Protein AF-A0AAX1PM74-F1 (afdb_monomer)

Mean predicted aligned error: 8.35 Å

Foldseek 3Di:
DDDDDDDDDDDDDDDDPDPDDPPPPDPQPPPDDAFEEEDELLCFDQDPCLLVVLLQDALVRLVVLLVCLVVVNDDDPSNVSNVSNVSLQVVLQVCQVVVHQKYKYWQDFDQLAFPDCSSVVSSQVRHQQCNSDPVGHHDHFPDKGGHHWQQQAALQFPLLLPVDGPPAQSRTLARDRHRRGRAMIMGHNFDWPVVPKDKQRQPAQVVDPPGDQDFQAVPPDPVRHDRPPDHGGHGRGDPVSNVRRGPASTIWMFIWTWDDRPPDIDTDTDTDDDHD

Radius of gyration: 31.25 Å; Cα contacts (8 Å, |Δi|>4): 492; chains: 1; bounding box: 115×86×65 Å

Nearest PDB structures (foldseek):
  5loa-assembly1_B  TM=3.634E-01  e=8.056E+00  Corynebacterium glutamicum ATCC 13032
  6zne-assembly1_F  TM=2.830E-01  e=5.199E+00  Bdellovibrio bacteriovorus HD100

Organism: Aeromonas salmonicida (NCBI:txid645)

pLDDT: mean 89.83, std 17.35, range [33.53, 98.75]

InterPro domains:
  IPR005135 Endonuclease/exonuclease/phosphatase [PF03372] (39-242)
  IPR036691 Endonuclease/exonuclease/phosphatase superfamily [SSF56219] (34-275)

Secondary structure (DSSP, 8-state):
-----------------------------------EEEEE-----SSTTHHHHHHT--HHHHHHHHHHHHTT---HHHHHHHHHHHHHHHHHHHHHHH--SEEEEES----SS----HHHHHHIIIIITS-SSTT------SEEEE----BT-B-SS-SS-SS-TT-SGGGBSB--SSTTTT-EEEEESS-B-GGG-EE-TT-BGGGSTT----B--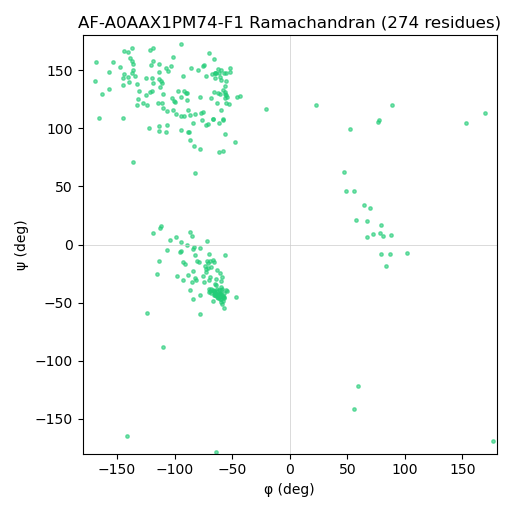-TT-TTSPPPTT--TT-BSS-HHHHTT-BS-SS-EEEEEEEEEETTEEEEEEEEEE---

Solvent-accessible surface area (backbone atoms only — not comparable to full-atom values): 16025 Å² total; per-residue (Å²): 136,91,89,88,82,91,83,91,84,90,87,81,87,78,90,78,88,72,88,71,76,86,70,81,78,65,87,70,68,75,82,76,84,78,39,77,43,75,46,80,65,69,48,47,62,94,52,90,64,53,50,48,65,53,32,64,40,48,60,70,56,49,52,54,43,46,51,42,49,74,72,62,77,51,58,72,70,62,34,50,53,34,52,51,48,50,50,53,44,54,50,32,36,51,47,37,70,67,58,58,39,33,33,38,39,30,22,38,54,51,80,20,61,23,80,72,49,64,53,61,49,26,40,32,60,46,37,26,52,42,55,68,48,96,91,41,54,50,41,74,56,89,32,76,44,47,42,45,28,28,9,17,36,69,60,79,36,52,69,74,56,82,85,50,65,60,77,51,30,64,16,18,53,10,74,19,90,40,42,5,37,56,18,39,33,39,40,16,73,45,56,62,47,72,89,67,48,43,76,38,40,82,42,37,41,81,76,49,89,89,64,70,77,56,52,39,73,68,72,82,40,89,91,53,63,77,48,88,96,62,56,76,66,38,60,63,59,55,72,75,51,46,76,62,36,40,64,25,40,29,33,37,36,38,42,33,34,45,47,74,58,90,98,44,76,45,76,48,74,48,74,44,67,66,89,130

Structure (mmCIF, N/CA/C/O backbone):
data_AF-A0AAX1PM74-F1
#
_entry.id   AF-A0AAX1PM74-F1
#
loop_
_atom_site.group_PDB
_atom_site.id
_atom_site.type_symbol
_atom_site.label_atom_id
_atom_site.label_alt_id
_atom_site.label_comp_id
_atom_site.label_asym_id
_atom_site.label_entity_id
_atom_site.label_seq_id
_atom_site.pdbx_PDB_ins_code
_atom_site.Cartn_x
_atom_site.Cartn_y
_atom_site.Cartn_z
_atom_site.occupancy
_atom_site.B_iso_or_equiv
_atom_site.auth_seq_id
_atom_site.auth_comp_id
_atom_site.auth_asym_id
_atom_site.auth_atom_id
_atom_site.pdbx_PDB_model_num
ATOM 1 N N . MET A 1 1 ? -95.224 -45.493 30.390 1.00 40.34 1 MET A N 1
ATOM 2 C CA . MET A 1 1 ? -95.274 -46.771 29.643 1.00 40.34 1 MET A CA 1
ATOM 3 C C . MET A 1 1 ? -93.851 -47.253 29.407 1.00 40.34 1 MET A C 1
ATOM 5 O O . MET A 1 1 ? -93.008 -46.464 29.008 1.00 40.34 1 MET A O 1
ATOM 9 N N . LYS A 1 2 ? -93.586 -48.518 29.749 1.00 38.50 2 LYS A N 1
ATOM 10 C CA . LYS A 1 2 ? -92.305 -49.226 29.603 1.00 38.50 2 LYS A CA 1
ATOM 11 C C . LYS A 1 2 ? -91.918 -49.393 28.125 1.00 38.50 2 LYS A C 1
ATOM 13 O O . LYS A 1 2 ? -92.779 -49.789 27.346 1.00 38.50 2 LYS A O 1
ATOM 18 N N . LYS A 1 3 ? -90.622 -49.291 27.804 1.00 38.81 3 LYS A N 1
ATOM 19 C CA . LYS A 1 3 ? -89.867 -50.383 27.155 1.00 38.81 3 LYS A CA 1
ATOM 20 C C . LYS A 1 3 ? -88.353 -50.164 27.271 1.00 38.81 3 LYS A C 1
ATOM 22 O O . LYS A 1 3 ? -87.838 -49.095 26.980 1.00 38.81 3 LYS A O 1
ATOM 27 N N . ILE A 1 4 ? -87.690 -51.221 27.732 1.00 42.81 4 ILE A N 1
ATOM 28 C CA . ILE A 1 4 ? -86.246 -51.428 27.860 1.00 42.81 4 IL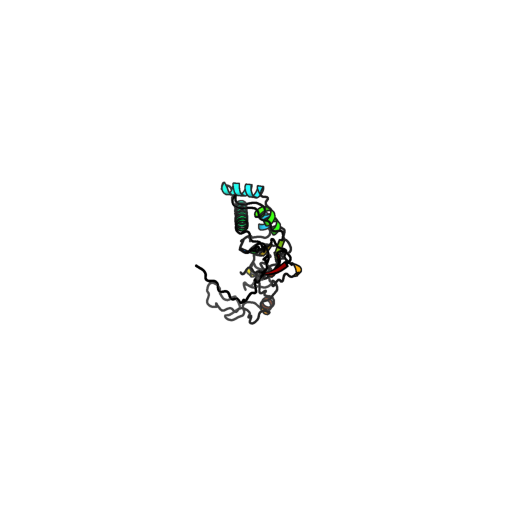E A CA 1
ATOM 29 C C . ILE A 1 4 ? -85.877 -52.537 26.863 1.00 42.81 4 ILE A C 1
ATOM 31 O O . ILE A 1 4 ? -86.551 -53.564 26.858 1.00 42.81 4 ILE A O 1
ATOM 35 N N . SER A 1 5 ? -84.788 -52.360 26.111 1.00 43.59 5 SER A N 1
ATOM 36 C CA . SER A 1 5 ? -83.825 -53.399 25.673 1.00 43.59 5 SER A CA 1
ATOM 37 C C . SER A 1 5 ? -82.585 -52.642 25.160 1.00 43.59 5 SER A C 1
ATOM 39 O O . SER A 1 5 ? -82.736 -51.846 24.242 1.00 43.59 5 SER A O 1
ATOM 41 N N . LYS A 1 6 ? -81.401 -52.599 25.790 1.00 37.69 6 LYS A N 1
ATOM 42 C CA . LYS A 1 6 ? -80.412 -53.635 26.174 1.00 37.69 6 LYS A CA 1
ATOM 43 C C . LYS A 1 6 ? -79.970 -54.558 25.028 1.00 37.69 6 LYS A C 1
ATOM 45 O O . LYS A 1 6 ? -80.690 -55.496 24.713 1.00 37.69 6 LYS A O 1
ATOM 50 N N . SER A 1 7 ? -78.792 -54.263 24.457 1.00 40.91 7 SER A N 1
ATOM 51 C CA . SER A 1 7 ? -77.546 -55.080 24.462 1.00 40.91 7 SER A CA 1
ATOM 52 C C . SER A 1 7 ? -76.539 -54.463 23.462 1.00 40.91 7 SER A C 1
ATOM 54 O O . SER A 1 7 ? -76.915 -54.236 22.322 1.00 40.91 7 SER A O 1
ATOM 56 N N . LEU A 1 8 ? -75.383 -53.900 23.858 1.00 37.19 8 LEU A N 1
ATOM 57 C CA . LEU A 1 8 ? -74.106 -54.478 24.353 1.00 37.19 8 LEU A CA 1
ATOM 58 C C . LEU A 1 8 ? -73.193 -55.075 23.260 1.00 37.19 8 LEU A C 1
ATOM 60 O O . LEU A 1 8 ? -73.483 -56.161 22.780 1.00 37.19 8 LEU A O 1
ATOM 64 N N . LEU A 1 9 ? -72.091 -54.363 22.958 1.00 33.75 9 LEU A N 1
ATOM 65 C CA . LEU A 1 9 ? -70.657 -54.760 22.873 1.00 33.75 9 LEU A CA 1
ATOM 66 C C . LEU A 1 9 ? -69.946 -53.805 21.884 1.00 33.75 9 LEU A C 1
ATOM 68 O O . LEU A 1 9 ? -70.293 -53.759 20.713 1.00 33.75 9 LEU A O 1
ATOM 72 N N . ALA A 1 10 ? -69.152 -52.839 22.346 1.00 33.53 10 ALA A N 1
ATOM 73 C CA . ALA A 1 10 ? -67.747 -52.942 22.766 1.00 33.53 10 ALA A CA 1
ATOM 74 C C . ALA A 1 10 ? -66.750 -53.030 21.593 1.00 33.53 10 ALA A C 1
ATOM 76 O O . ALA A 1 10 ? -66.551 -54.086 21.007 1.00 33.53 10 ALA A O 1
ATOM 77 N N . ALA A 1 11 ? -66.044 -51.924 21.360 1.00 34.91 11 ALA A N 1
ATOM 78 C CA . ALA A 1 11 ? -64.624 -51.932 21.030 1.00 34.91 11 ALA A CA 1
ATOM 79 C C . ALA A 1 11 ? -64.010 -50.683 21.677 1.00 34.91 11 ALA A C 1
ATOM 81 O O . ALA A 1 11 ? -64.332 -49.551 21.322 1.00 34.91 11 ALA A O 1
ATOM 82 N N . ALA A 1 12 ? -63.222 -50.921 22.718 1.00 39.59 12 ALA A N 1
ATOM 83 C CA . ALA A 1 12 ? -62.409 -49.937 23.412 1.00 39.59 12 ALA A CA 1
ATOM 84 C C . ALA A 1 12 ? -60.984 -49.940 22.832 1.00 39.59 12 ALA A C 1
ATOM 86 O O . ALA A 1 12 ? -60.616 -50.886 22.138 1.00 39.59 12 ALA A O 1
ATOM 87 N N . ILE A 1 13 ? -60.185 -48.963 23.289 1.00 34.56 13 ILE A N 1
ATOM 88 C CA . ILE A 1 13 ? -58.714 -48.848 23.187 1.00 34.56 13 ILE A CA 1
ATOM 89 C C . ILE A 1 13 ? -58.293 -48.124 21.887 1.00 34.56 13 ILE A C 1
ATOM 91 O O . ILE A 1 13 ? -58.660 -48.549 20.804 1.00 34.56 13 ILE A O 1
ATOM 95 N N . SER A 1 14 ? -57.587 -46.987 21.892 1.00 40.34 14 SER A N 1
ATOM 96 C CA . SER A 1 14 ? -56.579 -46.495 22.843 1.00 40.34 14 SER A CA 1
ATOM 97 C C . SER A 1 14 ? -56.458 -44.962 22.793 1.00 40.34 14 SER A C 1
ATOM 99 O O . SER A 1 14 ? -56.302 -44.373 21.727 1.00 40.34 14 SER A O 1
ATOM 101 N N . LEU A 1 15 ? -56.432 -44.325 23.971 1.00 43.12 15 LEU A N 1
ATOM 102 C CA . LEU A 1 15 ? -55.786 -43.026 24.170 1.00 43.12 15 LEU A CA 1
ATOM 103 C C . LEU A 1 15 ? -54.274 -43.233 23.992 1.00 43.12 15 LEU A C 1
ATOM 105 O O . LEU A 1 15 ? -53.628 -43.848 24.839 1.00 43.12 15 LEU A O 1
ATOM 109 N N . GLY A 1 16 ? -53.717 -42.742 22.889 1.00 40.78 16 GLY A N 1
ATOM 110 C CA . GLY A 1 16 ? -52.276 -42.625 22.708 1.00 40.78 16 GLY A CA 1
ATOM 111 C C . GLY A 1 16 ? -51.791 -41.285 23.245 1.00 40.78 16 GLY A C 1
ATOM 112 O O . GLY A 1 16 ? -51.860 -40.279 22.545 1.00 40.78 16 GLY A O 1
ATOM 113 N N . LEU A 1 17 ? -51.288 -41.274 24.480 1.00 44.16 17 LEU A N 1
ATOM 114 C CA . LEU A 1 17 ? -50.312 -40.280 24.921 1.00 44.16 17 LEU A CA 1
ATOM 115 C C . LEU A 1 17 ? -49.069 -40.437 24.040 1.00 44.16 17 LEU A C 1
ATOM 117 O O . LEU A 1 17 ? -48.295 -41.369 24.232 1.00 44.16 17 LEU A O 1
ATOM 121 N N . MET A 1 18 ? -48.874 -39.524 23.093 1.00 41.88 18 MET A N 1
ATOM 122 C CA . MET A 1 18 ? -47.547 -39.247 22.556 1.00 41.88 18 MET A CA 1
ATOM 123 C C . MET A 1 18 ? -47.111 -37.891 23.089 1.00 41.88 18 MET A C 1
ATOM 125 O O . MET A 1 18 ? -47.466 -36.839 22.563 1.00 41.88 18 MET A O 1
ATOM 129 N N . ALA A 1 19 ? -46.332 -37.953 24.167 1.00 49.59 19 ALA A N 1
ATOM 130 C CA . ALA A 1 19 ? -45.311 -36.966 24.445 1.00 49.59 19 ALA A CA 1
ATOM 131 C C . ALA A 1 19 ? -44.377 -36.923 23.222 1.00 49.59 19 ALA A C 1
ATOM 133 O O . ALA A 1 19 ? -43.494 -37.761 23.067 1.00 49.59 19 ALA A O 1
ATOM 134 N N . GLY A 1 20 ? -44.649 -35.994 22.308 1.00 34.16 20 GLY A N 1
ATOM 135 C CA . GLY A 1 20 ? -43.763 -35.634 21.211 1.00 34.16 20 GLY A CA 1
ATOM 136 C C . GLY A 1 20 ? -42.886 -34.484 21.674 1.00 34.16 20 GLY A C 1
ATOM 137 O O . GLY A 1 20 ? -43.392 -33.400 21.944 1.00 34.16 20 GLY A O 1
ATOM 138 N N . CYS A 1 21 ? -41.604 -34.788 21.838 1.00 37.22 21 CYS A N 1
ATOM 139 C CA . CYS A 1 21 ? -40.508 -33.958 22.313 1.00 37.22 21 CYS A CA 1
ATOM 140 C C . CYS A 1 21 ? -40.725 -32.441 22.216 1.00 37.22 21 CYS A C 1
ATOM 142 O O . CYS A 1 21 ? -40.749 -31.851 21.140 1.00 37.22 21 CYS A O 1
ATOM 144 N N . HIS A 1 22 ? -40.743 -31.820 23.393 1.00 43.62 22 HIS A N 1
ATOM 145 C CA . HIS A 1 22 ? -40.209 -30.485 23.619 1.00 43.62 22 HIS A CA 1
ATOM 146 C C . HIS A 1 22 ? -38.721 -30.525 23.219 1.00 43.62 22 HIS A C 1
ATOM 148 O O . HIS A 1 22 ? -37.847 -30.756 24.054 1.00 43.62 22 HIS A O 1
ATOM 154 N N . SER A 1 23 ? -38.419 -30.436 21.922 1.00 41.66 23 SER A N 1
ATOM 155 C CA . SER A 1 23 ? -37.057 -30.158 21.489 1.00 41.66 23 SER A CA 1
ATOM 156 C C . SER A 1 23 ? -36.821 -28.691 21.803 1.00 41.66 23 SER A C 1
ATOM 158 O O . SER A 1 23 ? -37.330 -27.807 21.113 1.00 41.66 23 SER A O 1
ATOM 160 N N . ASN A 1 24 ? -36.086 -28.458 22.888 1.00 49.16 24 ASN A N 1
ATOM 161 C CA . ASN A 1 24 ? -35.218 -27.300 23.012 1.00 49.16 24 ASN A CA 1
ATOM 162 C C . ASN A 1 24 ? -34.402 -27.217 21.716 1.00 49.16 24 ASN A C 1
ATOM 164 O O . ASN A 1 24 ? -33.342 -27.822 21.625 1.00 49.16 24 ASN A O 1
ATOM 168 N N . ASN A 1 25 ? -34.916 -26.540 20.693 1.00 45.50 25 ASN A N 1
ATOM 169 C CA . ASN A 1 25 ? -34.069 -26.072 19.614 1.00 45.50 25 ASN A CA 1
ATOM 170 C C . ASN A 1 25 ? -33.494 -24.768 20.125 1.00 45.50 25 ASN A C 1
ATOM 172 O O . ASN A 1 25 ? -34.110 -23.709 20.016 1.00 45.50 25 ASN A O 1
ATOM 176 N N . ASP A 1 26 ? -32.413 -24.979 20.872 1.00 45.41 26 ASP A N 1
ATOM 177 C CA . ASP A 1 26 ? -31.235 -24.151 21.016 1.00 45.41 26 ASP A CA 1
ATOM 178 C C . ASP A 1 26 ? -31.452 -22.680 20.679 1.00 45.41 26 ASP A C 1
ATOM 180 O O . ASP A 1 26 ? -31.752 -22.295 19.549 1.00 45.41 26 ASP A O 1
ATOM 184 N N . SER A 1 27 ? -31.213 -21.838 21.684 1.00 45.72 27 SER A N 1
ATOM 185 C CA . SER A 1 27 ? -30.855 -20.454 21.440 1.00 45.72 27 SER A CA 1
ATOM 186 C C . SER A 1 27 ? -29.538 -20.458 20.660 1.00 45.72 27 SER A C 1
ATOM 188 O O . SER A 1 27 ? -28.466 -20.303 21.248 1.00 45.72 27 SER A O 1
ATOM 190 N N . GLU A 1 28 ? -29.585 -20.695 19.350 1.00 54.34 28 GLU A N 1
ATOM 191 C CA . GLU A 1 28 ? -28.471 -20.350 18.490 1.00 54.34 28 GLU A CA 1
ATOM 192 C C . GLU A 1 28 ? -28.280 -18.850 18.690 1.00 54.34 28 GLU A C 1
ATOM 194 O O . GLU A 1 28 ? -29.132 -18.027 18.342 1.00 54.34 28 GLU A O 1
ATOM 199 N N . THR A 1 29 ? -27.199 -18.503 19.389 1.00 52.84 29 THR A N 1
ATOM 200 C CA . THR A 1 29 ? -26.679 -17.142 19.423 1.00 52.84 29 THR A CA 1
ATOM 201 C C . THR A 1 29 ? -26.734 -16.620 17.993 1.00 52.84 29 THR A C 1
ATOM 203 O O . THR A 1 29 ? -26.246 -17.342 17.120 1.00 52.84 29 THR A O 1
ATOM 206 N N . PRO A 1 30 ? -27.340 -15.442 17.739 1.00 55.75 30 PRO A N 1
ATOM 207 C CA . PRO A 1 30 ? -27.472 -14.913 16.390 1.00 55.75 30 PRO A CA 1
ATOM 208 C C . PRO A 1 30 ? -26.140 -15.060 15.674 1.00 55.75 30 PRO A C 1
ATOM 210 O O . PRO A 1 30 ? -25.122 -14.662 16.241 1.00 55.75 30 PRO A O 1
ATOM 213 N N . ASP A 1 31 ? -26.145 -15.680 14.494 1.00 64.31 31 ASP A N 1
ATOM 214 C CA . ASP A 1 31 ? -24.912 -15.931 13.765 1.00 64.31 31 ASP A CA 1
ATOM 215 C C . ASP A 1 31 ? -24.221 -14.585 13.527 1.00 64.31 31 ASP A C 1
ATOM 217 O O . ASP A 1 31 ? -24.730 -13.723 12.802 1.00 64.31 31 ASP A O 1
ATOM 221 N N . THR A 1 32 ? -23.130 -14.339 14.256 1.00 77.12 32 THR A N 1
ATOM 222 C CA . THR A 1 32 ? -22.482 -13.032 14.256 1.00 77.12 32 THR A CA 1
ATOM 223 C C . THR A 1 32 ? -21.906 -12.816 12.867 1.00 77.12 32 THR A C 1
ATOM 225 O O . THR A 1 32 ? -20.927 -13.453 12.480 1.00 77.12 32 THR A O 1
ATOM 228 N N . MET A 1 33 ? -22.531 -11.923 12.101 1.00 89.31 33 MET A N 1
ATOM 229 C CA . MET A 1 33 ? -22.027 -11.495 10.803 1.00 89.31 33 MET A CA 1
ATOM 230 C C . MET A 1 33 ? -20.601 -10.966 10.968 1.00 89.31 33 MET A C 1
ATOM 232 O O . MET A 1 33 ? -20.391 -10.002 11.699 1.00 89.31 33 MET A O 1
ATOM 236 N N . VAL A 1 34 ? -19.650 -11.572 10.256 1.00 94.12 34 VAL A N 1
ATOM 237 C CA . VAL A 1 34 ? -18.267 -11.093 10.174 1.00 94.12 34 VAL A CA 1
ATOM 238 C C . VAL A 1 34 ? -18.070 -10.347 8.861 1.00 94.12 34 VAL A C 1
ATOM 240 O O . VAL A 1 34 ? -18.306 -10.899 7.784 1.00 94.12 34 VAL A O 1
ATOM 243 N N . ARG A 1 35 ? -17.635 -9.090 8.938 1.00 96.50 35 ARG A N 1
ATOM 244 C CA . ARG A 1 35 ? -17.429 -8.208 7.786 1.00 96.50 35 ARG A CA 1
ATOM 245 C C . ARG A 1 35 ? -15.963 -8.179 7.381 1.00 96.50 35 ARG A C 1
ATOM 247 O O . ARG A 1 35 ? -15.127 -7.608 8.078 1.00 96.50 35 ARG A O 1
ATOM 254 N N . PHE A 1 36 ? -15.679 -8.737 6.212 1.00 97.31 36 PHE A N 1
ATOM 255 C CA . PHE A 1 36 ? -14.417 -8.535 5.510 1.00 97.31 36 PHE A CA 1
ATOM 256 C C . PHE A 1 36 ? -14.568 -7.348 4.560 1.00 97.31 36 PHE A C 1
ATOM 258 O O . PHE A 1 36 ? -15.548 -7.273 3.818 1.00 97.31 36 PHE A O 1
ATOM 265 N N . ALA A 1 37 ? -13.615 -6.422 4.578 1.00 96.69 37 ALA A N 1
ATOM 266 C CA . ALA A 1 37 ? -13.611 -5.264 3.696 1.00 96.69 37 ALA A CA 1
ATOM 267 C C . ALA A 1 37 ? -12.224 -5.012 3.109 1.00 96.69 37 ALA A C 1
ATOM 269 O O . ALA A 1 37 ? -11.199 -5.341 3.705 1.00 96.69 37 ALA A O 1
ATOM 270 N N . THR A 1 38 ? -12.208 -4.360 1.954 1.00 95.50 38 THR A N 1
ATOM 271 C CA . THR A 1 38 ? -11.022 -3.745 1.365 1.00 95.50 38 THR A CA 1
ATOM 272 C C . THR A 1 38 ? -11.329 -2.283 1.090 1.00 95.50 38 THR A C 1
ATOM 274 O O . THR A 1 38 ? -12.461 -1.940 0.741 1.00 95.50 38 THR A O 1
ATOM 277 N N . PHE A 1 39 ? -10.343 -1.418 1.284 1.00 94.38 39 PHE A N 1
ATOM 278 C CA . PHE A 1 39 ? -10.475 -0.001 0.992 1.00 94.38 39 PHE A CA 1
ATOM 279 C C . PHE A 1 39 ? -9.147 0.531 0.481 1.00 94.38 39 PHE A C 1
ATOM 281 O O . PHE A 1 39 ? -8.094 0.202 1.032 1.00 94.38 39 PHE A O 1
ATOM 288 N N . ASN A 1 40 ? -9.214 1.351 -0.564 1.00 94.88 40 ASN A N 1
ATOM 289 C CA . ASN A 1 40 ? -8.053 2.085 -1.026 1.00 94.88 40 ASN A CA 1
ATOM 290 C C . ASN A 1 40 ? -7.944 3.398 -0.257 1.00 94.88 40 ASN A C 1
ATOM 292 O O . ASN A 1 40 ? -8.822 4.253 -0.369 1.00 94.88 40 ASN A O 1
ATOM 296 N N . LEU A 1 41 ? -6.920 3.504 0.588 1.00 95.38 41 LEU A N 1
ATOM 297 C CA . LEU A 1 41 ? -6.746 4.637 1.491 1.00 95.38 41 LEU A CA 1
ATOM 298 C C . LEU A 1 41 ? -6.100 5.826 0.787 1.00 95.38 41 LEU A C 1
ATOM 300 O O . LEU A 1 41 ? -6.320 6.963 1.204 1.00 95.38 41 LEU A O 1
ATOM 304 N N . SER A 1 42 ? -5.283 5.564 -0.235 1.00 94.25 42 SER A N 1
ATOM 305 C CA . SER A 1 42 ? -4.385 6.560 -0.825 1.00 94.25 42 SER A CA 1
ATOM 306 C C . SER A 1 42 ? -3.583 7.297 0.252 1.00 94.25 42 SER A C 1
ATOM 308 O O . SER A 1 42 ? -3.525 8.529 0.311 1.00 94.25 42 SER A O 1
ATOM 310 N N . PHE A 1 43 ? -3.030 6.513 1.185 1.00 95.50 43 PHE A N 1
ATOM 311 C CA . PHE A 1 43 ? -2.068 6.974 2.187 1.00 95.50 43 PHE A CA 1
ATOM 312 C C . PHE A 1 43 ? -0.640 6.969 1.639 1.00 95.50 43 PHE A C 1
ATOM 314 O O . PHE A 1 43 ? 0.301 7.233 2.388 1.00 95.50 43 PHE A O 1
ATOM 321 N N . ASP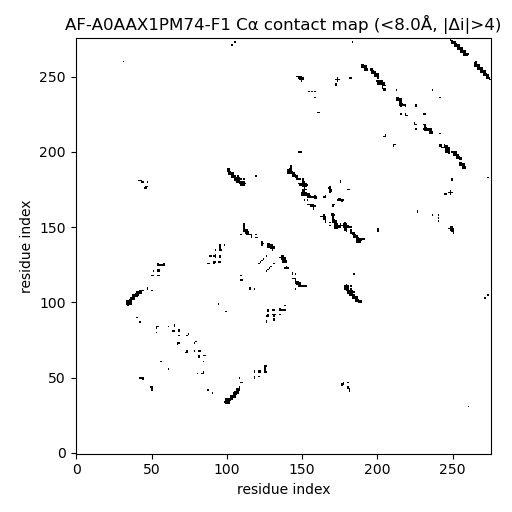 A 1 44 ? -0.468 6.711 0.345 1.00 91.19 44 ASP A N 1
ATOM 322 C CA . ASP A 1 44 ? 0.813 6.858 -0.307 1.00 91.19 44 ASP A CA 1
ATOM 323 C C . ASP A 1 44 ? 1.310 8.297 -0.202 1.00 91.19 44 ASP A C 1
ATOM 325 O O . ASP A 1 44 ? 0.551 9.273 -0.249 1.00 91.19 44 ASP A O 1
ATOM 329 N N . ARG A 1 45 ? 2.613 8.432 -0.001 1.00 94.56 45 ARG A N 1
ATOM 330 C CA . ARG A 1 45 ? 3.281 9.728 0.016 1.00 94.56 45 ARG A CA 1
ATOM 331 C C . ARG A 1 45 ? 4.360 9.768 -1.042 1.00 94.56 45 ARG A C 1
ATOM 333 O O . ARG A 1 45 ? 4.731 8.774 -1.659 1.00 94.56 45 ARG A O 1
ATOM 340 N N . THR A 1 46 ? 4.858 10.970 -1.288 1.00 92.25 46 THR A N 1
ATOM 341 C CA . THR A 1 46 ? 5.904 11.194 -2.289 1.00 92.25 46 THR A CA 1
ATOM 342 C C . THR A 1 46 ? 7.295 10.846 -1.768 1.00 92.25 46 THR A C 1
ATOM 344 O O . THR A 1 46 ? 8.217 10.707 -2.570 1.00 92.25 46 THR A O 1
ATOM 347 N N . ALA A 1 47 ? 7.461 10.670 -0.452 1.00 93.94 47 ALA A N 1
ATOM 348 C CA . ALA A 1 47 ? 8.719 10.256 0.155 1.00 93.94 47 ALA A CA 1
ATOM 349 C C . ALA A 1 47 ? 8.517 9.385 1.412 1.00 93.94 47 ALA A C 1
ATOM 351 O O . ALA A 1 47 ? 7.535 9.578 2.141 1.00 93.94 47 ALA A O 1
ATOM 352 N N . PRO A 1 48 ? 9.488 8.503 1.732 1.00 93.62 48 PRO A N 1
ATOM 353 C CA . PRO A 1 48 ? 9.449 7.680 2.936 1.00 93.62 48 PRO A CA 1
ATOM 354 C C . PRO A 1 48 ? 9.284 8.509 4.214 1.00 93.62 48 PRO A C 1
ATOM 356 O O . PRO A 1 48 ? 9.902 9.562 4.376 1.00 93.62 48 PRO A O 1
ATOM 359 N N . GLY A 1 49 ? 8.486 8.001 5.154 1.00 92.75 49 GLY A N 1
ATOM 360 C CA . GLY A 1 49 ? 8.328 8.575 6.494 1.00 92.75 49 GLY A CA 1
ATOM 361 C C . GLY A 1 49 ? 7.399 9.790 6.597 1.00 92.75 49 GLY A C 1
ATOM 362 O O . GLY A 1 49 ? 7.081 10.198 7.716 1.00 92.75 49 GLY A O 1
ATOM 363 N N . MET A 1 50 ? 6.921 10.353 5.479 1.00 95.44 50 MET A N 1
ATOM 364 C CA . MET A 1 50 ? 5.905 11.417 5.511 1.00 95.44 50 MET A CA 1
ATOM 365 C C . MET A 1 50 ? 4.618 10.932 6.192 1.00 95.44 50 MET A C 1
ATOM 367 O O . MET A 1 50 ? 4.172 11.558 7.155 1.00 95.44 50 MET A O 1
ATOM 371 N N . LEU A 1 51 ? 4.107 9.763 5.779 1.00 97.25 51 LEU A N 1
ATOM 372 C CA . LEU A 1 51 ? 2.920 9.141 6.372 1.00 97.25 51 LEU A CA 1
ATOM 373 C C . LEU A 1 51 ? 3.117 8.902 7.875 1.00 97.25 51 LEU A C 1
ATOM 375 O O . LEU A 1 51 ? 2.265 9.270 8.679 1.00 97.25 51 LEU A O 1
ATOM 379 N N . SER A 1 52 ? 4.273 8.368 8.277 1.00 97.00 52 SER A N 1
ATOM 380 C CA . SER A 1 52 ? 4.605 8.133 9.687 1.00 97.00 52 SER A CA 1
ATOM 381 C C . SER A 1 52 ? 4.525 9.425 10.515 1.00 97.00 52 SER A C 1
ATOM 383 O O . SER A 1 52 ? 3.980 9.436 11.619 1.00 97.00 52 SER A O 1
ATOM 385 N N . GLY A 1 53 ? 5.014 10.546 9.972 1.00 96.56 53 GLY A N 1
ATOM 386 C CA . GLY A 1 53 ? 4.973 11.859 10.626 1.00 96.56 53 GLY A CA 1
ATOM 387 C C . GLY A 1 53 ? 3.579 12.496 10.720 1.00 96.56 53 GLY A C 1
ATOM 388 O O . GLY A 1 53 ? 3.373 13.396 11.542 1.00 96.56 53 GLY A O 1
ATOM 389 N N . GLU A 1 54 ? 2.631 12.068 9.889 1.00 98.12 54 GLU A N 1
ATOM 390 C CA . GLU A 1 54 ? 1.211 12.434 9.973 1.00 98.12 54 GLU A CA 1
ATOM 391 C C . GLU A 1 54 ? 0.481 11.526 10.967 1.00 98.12 54 GLU A C 1
ATOM 393 O O . GLU A 1 54 ? -0.219 12.010 11.859 1.00 98.12 54 GLU A O 1
ATOM 398 N N . LEU A 1 55 ? 0.697 10.212 10.874 1.00 98.50 55 LEU A N 1
ATOM 399 C CA . LEU A 1 55 ? 0.074 9.219 11.747 1.00 98.50 55 LEU A CA 1
ATOM 400 C C . LEU A 1 55 ? 0.496 9.375 13.216 1.00 98.50 55 LEU A C 1
ATOM 402 O O . LEU A 1 55 ? -0.289 9.088 14.120 1.00 98.50 55 LEU A O 1
ATOM 406 N N . ALA A 1 56 ? 1.708 9.870 13.469 1.00 98.06 56 ALA A N 1
ATOM 407 C CA . ALA A 1 56 ? 2.223 10.108 14.815 1.00 98.06 56 ALA A CA 1
ATOM 408 C C . ALA A 1 56 ? 1.583 11.305 15.542 1.00 98.06 56 ALA A C 1
ATOM 410 O O . ALA A 1 56 ? 1.759 11.419 16.756 1.00 98.06 56 ALA A O 1
ATOM 411 N N . LEU A 1 57 ? 0.860 12.191 14.843 1.00 98.56 57 LEU A N 1
ATOM 412 C CA . LEU A 1 57 ? 0.240 13.356 15.478 1.00 98.56 57 LEU A CA 1
ATOM 413 C C . LEU A 1 57 ? -0.795 12.930 16.520 1.00 98.56 57 LEU A C 1
ATOM 415 O O . LEU A 1 57 ? -1.721 12.170 16.228 1.00 98.56 57 LEU A O 1
ATOM 419 N N . THR A 1 58 ? -0.691 13.497 17.716 1.00 97.94 58 THR A N 1
ATOM 420 C CA . THR A 1 58 ? -1.711 13.366 18.757 1.00 97.94 58 THR A CA 1
ATOM 421 C C . THR A 1 58 ? -3.007 14.054 18.336 1.00 97.94 58 THR A C 1
ATOM 423 O O . THR A 1 58 ? -3.012 14.977 17.518 1.00 97.94 58 THR A O 1
ATOM 426 N N . ARG A 1 59 ? -4.132 13.676 18.953 1.00 96.75 59 ARG A N 1
ATOM 427 C CA . ARG A 1 59 ? -5.431 14.296 18.654 1.00 96.75 59 ARG A CA 1
ATOM 428 C C . ARG A 1 59 ? -5.423 15.824 18.822 1.00 96.75 59 ARG A C 1
ATOM 430 O O . ARG A 1 59 ? -5.982 16.525 17.988 1.00 96.75 59 ARG A O 1
ATOM 437 N N . ALA A 1 60 ? -4.745 16.342 19.848 1.00 98.00 60 ALA A N 1
ATOM 438 C CA . ALA A 1 60 ? -4.642 17.784 20.084 1.00 98.00 60 ALA A CA 1
ATOM 439 C C . ALA A 1 60 ? -3.842 18.509 18.984 1.00 98.00 60 ALA A C 1
ATOM 441 O O . ALA A 1 60 ? -4.215 19.608 18.565 1.00 98.00 60 ALA A O 1
ATOM 442 N N . GLU A 1 61 ? -2.764 17.896 18.488 1.00 98.38 61 GLU A N 1
ATOM 443 C CA . GLU A 1 61 ? -1.977 18.437 17.373 1.00 98.38 61 GLU A CA 1
ATOM 444 C C . GLU A 1 61 ? -2.771 18.407 16.065 1.00 98.38 61 GLU A C 1
ATOM 446 O O . GLU A 1 61 ? -2.761 19.393 15.329 1.00 98.38 61 GLU A O 1
ATOM 451 N N . GLN A 1 62 ? -3.507 17.320 15.806 1.00 98.50 62 GLN A N 1
ATOM 452 C CA . GLN A 1 62 ? -4.416 17.220 14.662 1.00 98.50 62 GLN A CA 1
ATOM 453 C C . GLN A 1 62 ? -5.482 18.325 14.709 1.00 98.50 62 GLN A C 1
ATOM 455 O O . GLN A 1 62 ? -5.657 19.048 13.732 1.00 98.50 62 GLN A O 1
ATOM 460 N N . ASP A 1 63 ? -6.177 18.488 15.841 1.00 97.94 63 ASP A N 1
ATOM 461 C CA . ASP A 1 63 ? -7.227 19.504 16.006 1.00 97.94 63 ASP A CA 1
ATOM 462 C C . ASP A 1 63 ? -6.666 20.926 15.808 1.00 97.94 63 ASP A C 1
ATOM 464 O O . ASP A 1 63 ? -7.264 21.740 15.105 1.00 97.94 63 ASP A O 1
ATOM 468 N N . THR A 1 64 ? -5.474 21.204 16.347 1.00 97.81 64 THR A N 1
ATOM 469 C CA . THR A 1 64 ? -4.776 22.489 16.156 1.00 97.81 64 THR A CA 1
ATOM 470 C C . THR A 1 64 ? -4.433 22.738 14.686 1.00 97.81 64 THR A C 1
ATOM 472 O O . THR A 1 64 ? -4.650 23.837 14.169 1.00 97.81 64 THR A O 1
ATOM 475 N N . LEU A 1 65 ? -3.896 21.730 13.995 1.00 98.06 65 LEU A N 1
ATOM 476 C CA . LEU A 1 65 ? -3.502 21.840 12.593 1.00 98.06 65 LEU A CA 1
ATOM 477 C C . LEU A 1 65 ? -4.717 22.073 11.684 1.00 98.06 65 LEU A C 1
ATOM 479 O O . LEU A 1 65 ? -4.669 22.924 10.795 1.00 98.06 65 LEU A O 1
ATOM 483 N N . LEU A 1 66 ? -5.820 21.367 11.935 1.00 98.00 66 LEU A N 1
ATOM 484 C CA . LEU A 1 66 ? -7.040 21.476 11.135 1.00 98.00 66 LEU A CA 1
ATOM 485 C C . LEU A 1 66 ? -7.825 22.760 11.406 1.00 98.00 66 LEU A C 1
ATOM 487 O O . LEU A 1 66 ? -8.397 23.315 10.470 1.00 98.00 66 LEU A O 1
ATOM 491 N N . ALA A 1 67 ? -7.791 23.292 12.631 1.00 97.62 67 ALA A N 1
ATOM 492 C CA . ALA A 1 67 ? -8.323 24.627 12.908 1.00 97.62 67 ALA A CA 1
ATOM 493 C C . ALA A 1 67 ? -7.598 25.692 12.067 1.00 97.62 67 ALA A C 1
ATOM 495 O O . ALA A 1 67 ? -8.232 26.479 11.369 1.00 97.62 67 ALA A O 1
ATOM 496 N N . ARG A 1 68 ? -6.259 25.643 12.023 1.00 97.69 68 ARG A N 1
ATOM 497 C CA . ARG A 1 68 ? -5.458 26.566 11.200 1.00 97.69 68 ARG A CA 1
ATOM 498 C C . ARG A 1 68 ? -5.699 26.393 9.699 1.00 97.69 68 ARG A C 1
ATOM 500 O O . ARG A 1 68 ? -5.635 27.374 8.956 1.00 97.69 68 ARG A O 1
ATOM 507 N N . LEU A 1 69 ? -5.958 25.163 9.245 1.00 97.62 69 LEU A N 1
ATOM 508 C CA . LEU A 1 69 ? -6.359 24.896 7.862 1.00 97.62 69 LEU A CA 1
ATOM 509 C C . LEU A 1 69 ? -7.702 25.564 7.539 1.00 97.62 69 LEU A C 1
ATOM 511 O O . LEU A 1 69 ? -7.814 26.203 6.493 1.00 97.62 69 LEU A O 1
ATOM 515 N N . ALA A 1 70 ? -8.686 25.449 8.436 1.00 97.44 70 ALA A N 1
ATOM 516 C CA . ALA A 1 70 ? -10.009 26.056 8.285 1.00 97.44 70 ALA A CA 1
ATOM 517 C C . ALA A 1 70 ? -9.958 27.594 8.277 1.00 97.44 70 ALA A C 1
ATOM 519 O O . ALA A 1 70 ? -10.680 28.223 7.505 1.00 97.44 70 ALA A O 1
ATOM 520 N N . ASP A 1 71 ? -9.047 28.191 9.049 1.00 96.69 71 ASP A N 1
ATOM 521 C CA . ASP A 1 71 ? -8.806 29.641 9.066 1.00 96.69 71 ASP A CA 1
ATOM 522 C C . ASP A 1 71 ? -8.146 30.166 7.773 1.00 96.69 71 ASP A C 1
ATOM 524 O O . ASP A 1 71 ? -7.992 31.374 7.586 1.00 96.69 71 ASP A O 1
ATOM 528 N N . GLY A 1 72 ? -7.714 29.275 6.871 1.00 94.44 72 GLY A N 1
ATOM 529 C CA . GLY A 1 72 ? -7.072 29.633 5.604 1.00 94.44 72 GLY A CA 1
ATOM 530 C C . GLY A 1 72 ? -5.641 30.168 5.745 1.00 94.44 72 GLY A C 1
ATOM 531 O O . GLY A 1 72 ? -5.065 30.629 4.760 1.00 94.44 72 GLY A O 1
ATOM 532 N N . GLY A 1 73 ? -5.050 30.094 6.942 1.00 89.12 73 GLY A N 1
ATOM 533 C CA . GLY A 1 73 ? -3.732 30.662 7.256 1.00 89.12 73 GLY A CA 1
ATOM 534 C C . GLY A 1 73 ? -2.530 29.791 6.870 1.00 89.12 73 GLY A C 1
ATOM 535 O O . GLY A 1 73 ? -1.391 30.203 7.080 1.00 89.12 73 GLY A O 1
ATOM 536 N N . LEU A 1 74 ? -2.755 28.586 6.336 1.00 96.50 74 LEU A N 1
ATOM 537 C CA . LEU A 1 74 ? -1.688 27.648 5.975 1.00 96.50 74 LEU A CA 1
ATOM 538 C C . LEU A 1 74 ? -1.254 27.792 4.511 1.00 96.50 74 LEU A C 1
ATOM 540 O O . LEU A 1 74 ? -2.071 27.992 3.611 1.00 96.50 74 LEU A O 1
ATOM 544 N N . SER A 1 75 ? 0.040 27.595 4.253 1.00 96.81 75 SER A N 1
ATOM 545 C CA . SER A 1 75 ? 0.609 27.531 2.902 1.00 96.81 75 SER A CA 1
ATOM 546 C C . SER A 1 75 ? 1.743 26.502 2.814 1.00 96.81 75 SER A C 1
ATOM 548 O O . SER A 1 75 ? 2.224 26.006 3.834 1.00 96.81 75 SER A O 1
ATOM 550 N N . GLY A 1 76 ? 2.147 26.152 1.589 1.00 96.56 76 GLY A N 1
ATOM 551 C CA . GLY A 1 76 ? 3.260 25.232 1.336 1.00 96.56 76 GLY A CA 1
ATOM 552 C C . GLY A 1 76 ? 3.098 23.866 2.013 1.00 96.56 76 GLY A C 1
ATOM 553 O O . GLY A 1 76 ? 1.993 23.334 2.100 1.00 96.56 76 GLY A O 1
ATOM 554 N N . ALA A 1 77 ? 4.211 23.321 2.513 1.00 95.00 77 ALA A N 1
ATOM 555 C CA . ALA A 1 77 ? 4.272 21.990 3.121 1.00 95.00 77 ALA A CA 1
ATOM 556 C C . ALA A 1 77 ? 3.359 21.829 4.348 1.00 95.00 77 ALA A C 1
ATOM 558 O O . ALA A 1 77 ? 2.829 20.747 4.582 1.00 95.00 77 ALA A O 1
ATOM 559 N N . GLU A 1 78 ? 3.135 22.897 5.117 1.00 95.88 78 GLU A N 1
ATOM 560 C CA . GLU A 1 78 ? 2.249 22.838 6.281 1.00 95.88 78 GLU A CA 1
ATOM 561 C C . GLU A 1 78 ? 0.780 22.688 5.866 1.00 95.88 78 GLU A C 1
ATOM 563 O O . GLU A 1 78 ? 0.041 21.920 6.481 1.00 95.88 78 GLU A O 1
ATOM 568 N N . LYS A 1 79 ? 0.364 23.360 4.781 1.00 97.75 79 LYS A N 1
ATOM 569 C CA . LYS A 1 79 ? -0.974 23.171 4.204 1.00 97.75 79 LYS A CA 1
ATOM 570 C C . LYS A 1 79 ? -1.149 21.758 3.655 1.00 97.75 79 LYS A C 1
ATOM 572 O O . LYS A 1 79 ? -2.198 21.170 3.887 1.00 97.75 79 LYS A O 1
ATOM 577 N N . THR A 1 80 ? -0.143 21.230 2.956 1.00 96.75 80 THR A N 1
ATOM 578 C CA . THR A 1 80 ? -0.150 19.846 2.457 1.00 96.75 80 THR A CA 1
ATOM 579 C C . THR A 1 80 ? -0.340 18.865 3.610 1.00 96.75 80 THR A C 1
ATOM 581 O O . THR A 1 80 ? -1.356 18.181 3.644 1.00 96.75 80 THR A O 1
ATOM 584 N N . LYS A 1 81 ? 0.513 18.934 4.642 1.00 96.75 81 LYS A N 1
ATOM 585 C CA . LYS A 1 81 ? 0.393 18.084 5.835 1.00 96.75 81 LYS A CA 1
ATOM 586 C C . LYS A 1 81 ? -0.987 18.182 6.497 1.00 96.75 81 LYS A C 1
ATOM 588 O O . LYS A 1 81 ? -1.527 17.181 6.951 1.00 96.75 81 LYS A O 1
ATOM 593 N N . ALA A 1 82 ? -1.571 19.379 6.576 1.00 98.19 82 ALA A N 1
ATOM 594 C CA . ALA A 1 82 ? -2.906 19.551 7.145 1.00 98.19 82 ALA A CA 1
ATOM 595 C C . ALA A 1 82 ? -4.005 18.879 6.306 1.00 98.19 82 ALA A C 1
ATOM 597 O O . ALA A 1 82 ? -4.916 18.276 6.870 1.00 98.19 82 ALA A O 1
ATOM 598 N N . LEU A 1 83 ? -3.920 18.966 4.976 1.00 98.00 83 LEU A N 1
ATOM 599 C CA . LEU A 1 83 ? -4.843 18.281 4.066 1.00 98.00 83 LEU A CA 1
ATOM 600 C C . LEU A 1 83 ? -4.699 16.758 4.167 1.00 98.00 83 LEU A C 1
ATOM 602 O O . LEU A 1 83 ? -5.712 16.064 4.216 1.00 98.00 83 LEU A O 1
ATOM 606 N N . ASP A 1 84 ? -3.473 16.258 4.284 1.00 98.06 84 ASP A N 1
ATOM 607 C CA . ASP A 1 84 ? -3.193 14.831 4.456 1.00 98.06 84 ASP A CA 1
ATOM 608 C C . ASP A 1 84 ? -3.756 14.317 5.793 1.00 98.06 84 ASP A C 1
ATOM 610 O O . ASP A 1 84 ? -4.462 13.313 5.849 1.00 98.06 84 ASP A O 1
ATOM 614 N N . VAL A 1 85 ? -3.578 15.068 6.884 1.00 98.56 85 VAL A N 1
ATOM 615 C CA . VAL A 1 85 ? -4.189 14.741 8.187 1.00 98.56 85 VAL A CA 1
ATOM 616 C C . VAL A 1 85 ? -5.720 14.773 8.120 1.00 98.56 85 VAL A C 1
ATOM 618 O O . VAL A 1 85 ? -6.383 13.914 8.710 1.00 98.56 85 VAL A O 1
ATOM 621 N N . GLN A 1 86 ? -6.307 15.721 7.382 1.00 98.50 86 GLN A N 1
ATOM 622 C CA . GLN A 1 86 ? -7.753 15.756 7.147 1.00 98.50 86 GLN A CA 1
ATOM 623 C C . GLN A 1 86 ? -8.221 14.513 6.378 1.00 98.50 86 GLN A C 1
ATOM 625 O O . GLN A 1 86 ? -9.237 13.920 6.745 1.00 98.50 86 GLN A O 1
ATOM 630 N N . GLN A 1 87 ? -7.483 14.095 5.345 1.00 98.44 87 GLN A N 1
ATOM 631 C CA . GLN A 1 87 ? -7.751 12.872 4.586 1.00 98.44 87 GLN A CA 1
ATOM 632 C C . GLN A 1 87 ? -7.747 11.645 5.511 1.00 98.44 87 GLN A C 1
ATOM 634 O O . GLN A 1 87 ? -8.709 10.873 5.500 1.00 98.44 87 GLN A O 1
ATOM 639 N N . ILE A 1 88 ? -6.727 11.499 6.364 1.00 98.69 88 ILE A N 1
ATOM 640 C CA . ILE A 1 88 ? -6.621 10.377 7.310 1.00 98.69 88 ILE A CA 1
ATOM 641 C C . ILE A 1 88 ? -7.814 10.362 8.282 1.00 98.69 88 ILE A C 1
ATOM 643 O O . ILE A 1 88 ? -8.398 9.301 8.519 1.00 98.69 88 ILE A O 1
ATOM 647 N N . ARG A 1 89 ? -8.244 11.520 8.808 1.00 98.69 89 ARG A N 1
ATOM 648 C CA . ARG A 1 89 ? -9.437 11.607 9.679 1.00 98.69 89 ARG A CA 1
ATOM 649 C C . ARG A 1 89 ? -10.731 11.250 8.954 1.00 98.69 89 ARG A C 1
ATOM 651 O O . ARG A 1 89 ? -11.546 10.521 9.515 1.00 98.69 89 ARG A O 1
ATOM 658 N N . ASN A 1 90 ? -10.905 11.708 7.715 1.00 98.56 90 ASN A N 1
ATOM 659 C CA . ASN A 1 90 ? -12.076 11.368 6.902 1.00 98.56 90 ASN A CA 1
ATOM 660 C C . ASN A 1 90 ? -12.152 9.854 6.663 1.00 98.56 90 ASN A C 1
AT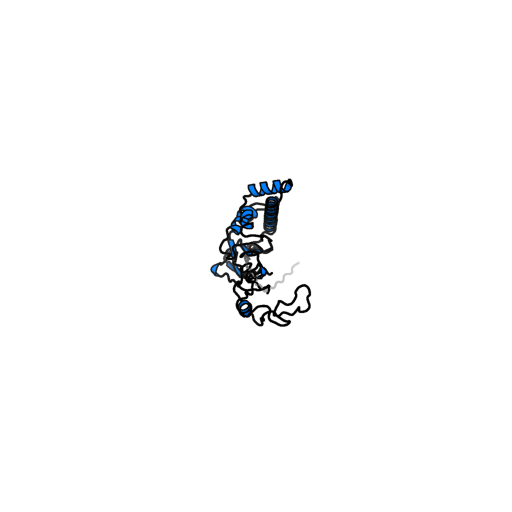OM 662 O O . ASN A 1 90 ? -13.211 9.242 6.785 1.00 98.56 90 ASN A O 1
ATOM 666 N N . ILE A 1 91 ? -11.011 9.232 6.376 1.00 98.44 91 ILE A N 1
ATOM 667 C CA . ILE A 1 91 ? -10.909 7.784 6.201 1.00 98.44 91 ILE A CA 1
ATOM 668 C C . ILE A 1 91 ? -11.194 7.042 7.508 1.00 98.44 91 ILE A C 1
ATOM 670 O O . ILE A 1 91 ? -11.952 6.071 7.507 1.00 98.44 91 ILE A O 1
ATOM 674 N N . ALA A 1 92 ? -10.663 7.512 8.636 1.00 98.56 92 ALA A N 1
ATOM 675 C CA . ALA A 1 92 ? -10.987 6.944 9.939 1.00 98.56 92 ALA A CA 1
ATOM 676 C C . ALA A 1 92 ? -12.497 7.012 10.235 1.00 98.56 92 ALA A C 1
ATOM 678 O O . ALA A 1 92 ? -13.059 6.044 10.749 1.00 98.56 92 ALA A O 1
ATOM 679 N N . GLU A 1 93 ? -13.182 8.093 9.850 1.00 98.56 93 GLU A N 1
ATOM 680 C CA . GLU A 1 93 ? -14.642 8.185 9.952 1.00 98.56 93 GLU A CA 1
ATOM 681 C C . GLU A 1 93 ? -15.349 7.134 9.081 1.00 98.56 93 GLU A C 1
ATOM 683 O O . GLU A 1 93 ? -16.256 6.451 9.560 1.00 98.56 93 GLU A O 1
ATOM 688 N N . ILE A 1 94 ? -14.917 6.946 7.828 1.00 98.19 94 ILE A N 1
ATOM 689 C CA . ILE A 1 94 ? -15.463 5.912 6.929 1.00 98.19 94 ILE A CA 1
ATOM 690 C C . ILE A 1 94 ? -15.335 4.524 7.568 1.00 98.19 94 ILE A C 1
ATOM 692 O O . ILE A 1 94 ? -16.307 3.761 7.597 1.00 98.19 94 ILE A O 1
ATOM 696 N N . VAL A 1 95 ? -14.174 4.201 8.141 1.00 98.19 95 VAL A N 1
ATOM 697 C CA . VAL A 1 95 ? -13.954 2.931 8.854 1.00 98.19 95 VAL A CA 1
ATOM 698 C C . VAL A 1 95 ? -14.871 2.822 10.080 1.00 98.19 95 VAL A C 1
ATOM 700 O O . VAL A 1 95 ? -15.449 1.765 10.325 1.00 98.19 95 VAL A O 1
ATOM 703 N N . GLN A 1 96 ? -15.083 3.907 10.828 1.00 98.38 96 GLN A N 1
ATOM 704 C CA . GLN A 1 96 ? -15.979 3.925 11.994 1.00 98.38 96 GLN A CA 1
ATOM 705 C C . GLN A 1 96 ? -17.466 3.790 11.636 1.00 98.38 96 GLN A C 1
ATOM 707 O O . GLN A 1 96 ? -18.229 3.268 12.457 1.00 98.38 96 GLN A O 1
ATOM 712 N N . ARG A 1 97 ? -17.877 4.224 10.435 1.00 98.00 97 ARG A N 1
ATOM 713 C CA . ARG A 1 97 ? -19.239 4.043 9.896 1.00 98.00 97 ARG A CA 1
ATOM 714 C C . ARG A 1 97 ? -19.465 2.629 9.366 1.00 98.00 97 ARG A C 1
ATOM 716 O O . ARG A 1 97 ? -20.511 2.041 9.618 1.00 98.00 97 ARG A O 1
ATOM 723 N N . THR A 1 98 ? -18.491 2.085 8.642 1.00 96.94 98 THR A N 1
ATOM 724 C CA . THR A 1 98 ? -18.596 0.767 7.986 1.00 96.94 98 THR A CA 1
ATOM 725 C C . THR A 1 98 ? -18.322 -0.399 8.934 1.00 96.94 98 THR A C 1
ATOM 727 O O . THR A 1 98 ? -18.913 -1.467 8.779 1.00 96.94 98 THR A O 1
ATOM 730 N N . ARG A 1 99 ? -17.469 -0.179 9.942 1.00 97.50 99 ARG A N 1
ATOM 731 C CA . ARG A 1 99 ? -17.087 -1.135 10.992 1.00 97.50 99 ARG A CA 1
ATOM 732 C C . ARG A 1 99 ? -16.717 -2.517 10.443 1.00 97.50 99 ARG A C 1
ATOM 734 O O . ARG A 1 99 ? -17.422 -3.486 10.748 1.00 97.50 99 ARG A O 1
ATOM 741 N N . PRO A 1 100 ? -15.664 -2.616 9.612 1.00 97.88 100 PRO A N 1
ATOM 742 C CA . PRO A 1 100 ? -15.169 -3.911 9.181 1.00 97.88 100 PRO A CA 1
ATOM 743 C C . PRO A 1 100 ? -14.553 -4.659 10.366 1.00 97.88 100 PRO A C 1
ATOM 745 O O . PRO A 1 100 ? -13.968 -4.056 11.261 1.00 97.88 100 PRO A O 1
ATOM 748 N N . ASP A 1 101 ? -14.681 -5.980 10.375 1.00 98.06 101 ASP A N 1
ATOM 749 C CA . ASP A 1 101 ? -14.050 -6.824 11.389 1.00 98.06 101 ASP A CA 1
ATOM 750 C C . ASP A 1 101 ? -12.673 -7.315 10.932 1.00 98.06 101 ASP A C 1
ATOM 752 O O . ASP A 1 101 ? -11.770 -7.524 11.740 1.00 98.06 101 ASP A O 1
ATOM 756 N N . VAL A 1 102 ? -12.502 -7.488 9.622 1.00 98.31 102 VAL A N 1
ATOM 757 C CA . VAL A 1 102 ? -11.229 -7.779 8.963 1.00 98.31 102 VAL A CA 1
ATOM 758 C C . VAL A 1 102 ? -11.101 -6.824 7.790 1.00 98.31 102 VAL A C 1
ATOM 760 O O . VAL A 1 102 ? -11.994 -6.740 6.946 1.00 98.31 102 VAL A O 1
ATOM 763 N N . PHE A 1 103 ? -10.006 -6.082 7.740 1.00 95.19 103 PHE A N 1
ATOM 764 C CA . PHE A 1 103 ? -9.876 -4.934 6.865 1.00 95.19 103 PHE A CA 1
ATOM 765 C C . PHE A 1 103 ? -8.545 -4.974 6.116 1.00 95.19 103 PHE A C 1
ATOM 767 O O . PHE A 1 103 ? -7.502 -4.972 6.757 1.00 95.19 103 PHE A O 1
ATOM 774 N N . LEU A 1 104 ? -8.585 -5.007 4.780 1.00 98.12 104 LEU A N 1
ATOM 775 C CA . LEU A 1 104 ? -7.436 -4.787 3.898 1.00 98.12 104 LEU A CA 1
ATOM 776 C C . LEU A 1 104 ? -7.292 -3.289 3.590 1.00 98.12 104 LEU A C 1
ATOM 778 O O . LEU A 1 104 ? -8.157 -2.696 2.939 1.00 98.12 104 LEU A O 1
ATOM 782 N N . LEU A 1 105 ? -6.179 -2.720 4.040 1.00 97.56 105 LEU A N 1
ATOM 783 C CA . LEU A 1 105 ? -5.752 -1.339 3.868 1.00 97.56 105 LEU A CA 1
ATOM 784 C C . LEU A 1 105 ? -4.841 -1.270 2.639 1.00 97.56 105 LEU A C 1
ATOM 786 O O . LEU A 1 105 ? -3.666 -1.618 2.748 1.00 97.56 105 LEU A O 1
ATOM 790 N N . ASN A 1 106 ? -5.367 -0.861 1.484 1.00 96.50 106 ASN A N 1
ATOM 791 C CA . ASN A 1 106 ? -4.556 -0.650 0.282 1.00 96.50 106 ASN A CA 1
ATOM 792 C C . ASN A 1 106 ? -3.955 0.761 0.266 1.00 96.50 106 ASN A C 1
ATOM 794 O O . ASN A 1 106 ? -4.551 1.690 0.816 1.00 96.50 106 ASN A O 1
ATOM 798 N N . GLU A 1 107 ? -2.797 0.895 -0.387 1.00 95.56 107 GLU A N 1
ATOM 799 C CA . GLU A 1 107 ? -1.998 2.130 -0.443 1.00 95.56 107 GLU A CA 1
ATOM 800 C C . GLU A 1 107 ? -1.641 2.639 0.952 1.00 95.56 107 GLU A C 1
ATOM 802 O O . GLU A 1 107 ? -1.796 3.814 1.266 1.00 95.56 107 GLU A O 1
ATOM 807 N N . PHE A 1 108 ? -1.186 1.718 1.801 1.00 96.44 108 PHE A N 1
ATOM 808 C CA . PHE A 1 108 ? -0.620 2.006 3.109 1.00 96.44 108 PHE A CA 1
ATOM 809 C C . PHE A 1 108 ? 0.888 1.790 3.036 1.00 96.44 108 PHE A C 1
ATOM 811 O O . PHE A 1 108 ? 1.346 0.647 3.028 1.00 96.44 108 PHE A O 1
ATOM 818 N N . ASP A 1 109 ? 1.649 2.878 2.964 1.00 95.81 109 ASP A N 1
ATOM 819 C CA . ASP A 1 109 ? 3.098 2.801 2.807 1.00 95.81 109 ASP A CA 1
ATOM 820 C C . ASP A 1 109 ? 3.786 2.079 3.970 1.00 95.81 109 ASP A C 1
ATOM 822 O O . ASP A 1 109 ? 3.373 2.158 5.130 1.00 95.81 109 ASP A O 1
ATOM 826 N N . ASN A 1 110 ? 4.881 1.391 3.656 1.00 95.19 110 ASN A N 1
ATOM 827 C CA . ASN A 1 110 ? 5.782 0.817 4.648 1.00 95.19 110 ASN A CA 1
ATOM 828 C C . ASN A 1 110 ? 7.251 0.942 4.208 1.00 95.19 110 ASN A C 1
ATOM 830 O O . ASN A 1 110 ? 7.585 1.725 3.326 1.00 95.19 110 ASN A O 1
ATOM 834 N N . ASP A 1 111 ? 8.145 0.195 4.853 1.00 95.25 111 ASP A N 1
ATOM 835 C CA . ASP A 1 111 ? 9.585 0.167 4.567 1.00 95.25 111 ASP A CA 1
ATOM 836 C C . ASP A 1 111 ? 9.983 -0.836 3.466 1.00 95.25 111 ASP A C 1
ATOM 838 O O . ASP A 1 111 ? 11.159 -1.172 3.316 1.00 95.25 111 ASP A O 1
ATOM 842 N N . GLY A 1 112 ? 9.000 -1.393 2.760 1.00 96.69 112 GLY A N 1
ATOM 843 C CA . GLY A 1 112 ? 9.162 -2.435 1.754 1.00 96.69 112 GLY A CA 1
ATOM 844 C C . GLY A 1 112 ? 9.237 -3.857 2.310 1.00 96.69 112 GLY A C 1
ATOM 845 O O . GLY A 1 112 ? 9.000 -4.819 1.571 1.00 96.69 112 GLY A O 1
ATOM 846 N N . LYS A 1 113 ? 9.529 -4.014 3.607 1.00 96.44 113 LYS A N 1
ATOM 847 C CA . LYS A 1 113 ? 9.729 -5.313 4.272 1.00 96.44 113 LYS A CA 1
ATOM 848 C C . LYS A 1 113 ? 8.490 -5.791 5.012 1.00 96.44 113 LYS A C 1
ATOM 850 O O . LYS A 1 113 ? 8.309 -6.992 5.177 1.00 96.44 113 LYS A O 1
ATOM 855 N N . GLY A 1 114 ? 7.636 -4.872 5.458 1.00 94.88 114 GLY A N 1
ATOM 856 C CA . GLY A 1 114 ? 6.369 -5.216 6.107 1.00 94.88 114 GLY A CA 1
ATOM 857 C C . GLY A 1 114 ? 6.523 -5.892 7.474 1.00 94.88 114 GLY A C 1
ATOM 858 O O . GLY A 1 114 ? 5.596 -6.547 7.938 1.00 94.88 114 GLY A O 1
ATOM 859 N N . GLU A 1 115 ? 7.678 -5.745 8.127 1.00 95.50 115 GLU A N 1
ATOM 860 C CA . GLU A 1 115 ? 7.925 -6.278 9.476 1.00 95.50 115 GLU A CA 1
ATOM 861 C C . GLU A 1 115 ? 7.436 -5.310 10.563 1.00 95.50 115 GLU A C 1
ATOM 863 O O . GLU A 1 115 ? 6.998 -5.721 11.637 1.00 95.50 115 GLU A O 1
ATOM 868 N N . ASN A 1 116 ? 7.501 -4.006 10.285 1.00 95.81 116 ASN A N 1
ATOM 869 C CA . ASN A 1 116 ? 7.150 -2.956 11.230 1.00 95.81 116 ASN A CA 1
ATOM 870 C C . ASN A 1 116 ? 5.660 -2.586 11.135 1.00 95.81 116 ASN A C 1
ATOM 872 O O . ASN A 1 116 ? 5.141 -2.302 10.054 1.00 95.81 116 ASN A O 1
ATOM 876 N N . THR A 1 117 ? 4.976 -2.537 12.280 1.00 97.44 117 THR A N 1
ATOM 877 C CA . THR A 1 117 ? 3.562 -2.145 12.403 1.00 97.44 117 THR A CA 1
ATOM 878 C C . THR A 1 117 ? 3.368 -0.818 13.147 1.00 97.44 117 THR A C 1
ATOM 880 O O . THR A 1 117 ? 2.254 -0.526 13.577 1.00 97.44 117 THR A O 1
ATOM 883 N N . ALA A 1 118 ? 4.421 -0.019 13.349 1.00 98.00 118 ALA A N 1
ATOM 884 C CA . ALA A 1 118 ? 4.355 1.244 14.089 1.00 98.00 118 ALA A CA 1
ATOM 885 C C . ALA A 1 118 ? 3.348 2.226 13.476 1.00 98.00 118 ALA A C 1
ATOM 887 O O . ALA A 1 118 ? 2.528 2.778 14.204 1.00 98.00 118 ALA A O 1
ATOM 888 N N . ASP A 1 119 ? 3.347 2.367 12.151 1.00 97.94 119 ASP A N 1
ATOM 889 C CA . ASP A 1 119 ? 2.417 3.254 11.448 1.00 97.94 119 ASP A CA 1
ATOM 890 C C . ASP A 1 119 ? 0.977 2.733 11.520 1.00 97.94 119 ASP A C 1
ATOM 892 O O . ASP A 1 119 ? 0.055 3.494 11.804 1.00 97.94 119 ASP A O 1
ATOM 896 N N . LEU A 1 120 ? 0.768 1.417 11.393 1.00 98.31 120 LEU A N 1
ATOM 897 C CA . LEU A 1 120 ? -0.547 0.803 11.622 1.00 98.31 120 LEU A CA 1
ATOM 898 C C . LEU A 1 120 ? -1.043 1.059 13.046 1.00 98.31 120 LEU A C 1
ATOM 900 O O . LEU A 1 120 ? -2.210 1.390 13.248 1.00 98.31 120 LEU A O 1
ATOM 904 N N . LYS A 1 121 ? -0.154 0.938 14.034 1.00 98.56 121 LYS A N 1
ATOM 905 C CA . LYS A 1 121 ? -0.471 1.215 15.434 1.00 98.56 121 LYS A CA 1
ATOM 906 C C . LYS A 1 121 ? -0.799 2.693 15.638 1.00 98.56 121 LYS A C 1
ATOM 908 O O . LYS A 1 121 ? -1.757 3.002 16.333 1.00 98.56 121 LYS A O 1
ATOM 913 N N . ALA A 1 122 ? -0.056 3.598 15.010 1.00 98.62 122 ALA A N 1
ATOM 914 C CA . ALA A 1 122 ? -0.315 5.029 15.071 1.00 98.62 122 ALA A CA 1
ATOM 915 C C . ALA A 1 122 ? -1.665 5.391 14.424 1.00 98.62 122 ALA A C 1
ATOM 917 O O . ALA A 1 122 ? -2.446 6.124 15.025 1.00 98.62 122 ALA A O 1
ATOM 918 N N . PHE A 1 123 ? -2.010 4.811 13.268 1.00 98.69 123 PHE A N 1
ATOM 919 C CA . PHE A 1 123 ? -3.342 4.968 12.672 1.00 98.69 123 PHE A CA 1
ATOM 920 C C . PHE A 1 123 ? -4.449 4.427 13.592 1.00 98.69 123 PHE A C 1
ATOM 922 O O . PHE A 1 123 ? -5.457 5.097 13.832 1.00 98.69 123 PHE A O 1
ATOM 929 N N . ASN A 1 124 ? -4.243 3.237 14.160 1.00 98.56 124 ASN A N 1
ATOM 930 C CA . ASN A 1 124 ? -5.185 2.615 15.083 1.00 98.56 124 ASN A CA 1
ATOM 931 C C . ASN A 1 124 ? -5.423 3.468 16.340 1.00 98.56 124 ASN A C 1
ATOM 933 O O . ASN A 1 124 ? -6.570 3.703 16.718 1.00 98.56 124 ASN A O 1
ATOM 937 N N . ASP A 1 125 ? -4.356 3.968 16.954 1.00 98.56 125 ASP A N 1
ATOM 938 C CA . ASP A 1 125 ? -4.419 4.620 18.261 1.00 98.56 125 ASP A CA 1
ATOM 939 C C . ASP A 1 125 ? -4.741 6.116 18.161 1.00 98.56 125 ASP A C 1
ATOM 941 O O . ASP A 1 125 ? -5.523 6.624 18.958 1.00 98.56 125 ASP A O 1
ATOM 945 N N . ASN A 1 126 ? -4.188 6.830 17.176 1.00 98.75 126 ASN A N 1
ATOM 946 C CA . ASN A 1 126 ? -4.336 8.287 17.074 1.00 98.75 126 ASN A CA 1
ATOM 947 C C . ASN A 1 126 ? -5.525 8.723 16.205 1.00 98.75 126 ASN A C 1
ATOM 949 O O . ASN A 1 126 ? -5.932 9.886 16.271 1.00 98.75 126 ASN A O 1
ATOM 953 N N . TYR A 1 127 ? -6.096 7.818 15.402 1.00 98.69 127 TYR A N 1
ATOM 954 C CA . TYR A 1 127 ? -7.205 8.133 14.495 1.00 98.69 127 TYR A CA 1
ATOM 955 C C . TYR A 1 127 ? -8.412 7.230 14.735 1.00 98.69 127 TYR A C 1
ATOM 957 O O . TYR A 1 127 ? -9.491 7.727 15.065 1.00 98.69 127 TYR A O 1
ATOM 965 N N . LEU A 1 128 ? -8.264 5.911 14.614 1.00 98.50 128 LEU A N 1
ATOM 966 C CA . LEU A 1 128 ? -9.406 4.999 14.729 1.00 98.50 128 LEU A CA 1
ATOM 967 C C . LEU A 1 128 ? -9.976 4.947 16.156 1.00 98.50 128 LEU A C 1
ATOM 969 O O . LEU A 1 128 ? -11.203 4.956 16.317 1.00 98.50 128 LEU A O 1
ATOM 973 N N . ALA A 1 129 ? -9.121 4.988 17.183 1.00 98.19 129 ALA A N 1
ATOM 974 C CA . ALA A 1 129 ? -9.517 4.954 18.594 1.00 98.19 129 ALA A CA 1
ATOM 975 C C . ALA A 1 129 ? -10.191 6.248 19.100 1.00 98.19 129 ALA A C 1
ATOM 977 O O . ALA A 1 129 ? -10.578 6.336 20.266 1.00 98.19 129 ALA A O 1
ATOM 978 N N . HIS A 1 130 ? -10.403 7.238 18.229 1.00 98.12 130 HIS A N 1
ATOM 979 C CA . HIS A 1 130 ? -11.124 8.463 18.552 1.00 98.12 130 HIS A CA 1
ATOM 980 C C . HIS A 1 130 ? -12.278 8.685 17.579 1.00 98.12 130 HIS A C 1
ATOM 982 O O . HIS A 1 130 ? -12.063 8.717 16.371 1.00 98.12 130 HIS A O 1
ATOM 988 N N . ALA A 1 131 ? -13.493 8.918 18.082 1.00 98.31 131 ALA A N 1
ATOM 989 C CA . ALA A 1 131 ? -14.626 9.271 17.227 1.00 98.31 131 ALA A CA 1
ATOM 990 C C . ALA A 1 131 ? -14.290 10.498 16.355 1.00 98.31 131 ALA A C 1
ATOM 992 O O . ALA A 1 131 ? -13.819 11.532 16.855 1.00 98.31 131 ALA A O 1
ATOM 993 N N . GLN A 1 132 ? -14.487 10.357 15.044 1.00 98.19 132 GLN A N 1
ATOM 994 C CA . GLN A 1 132 ? -14.194 11.414 14.072 1.00 98.19 132 GLN A CA 1
ATOM 995 C C . GLN A 1 132 ? -15.383 12.356 13.857 1.00 98.19 132 GLN A C 1
ATOM 997 O O . GLN A 1 132 ? -15.183 13.536 13.587 1.00 98.19 132 GLN A O 1
ATOM 1002 N N . HIS A 1 133 ? -16.600 11.863 14.095 1.00 97.56 133 HIS A N 1
ATOM 1003 C CA . HIS A 1 133 ? -17.851 12.614 14.031 1.00 97.56 133 HIS A CA 1
ATOM 1004 C C . HIS A 1 133 ? -18.756 12.257 15.224 1.00 97.56 133 HIS A C 1
ATOM 1006 O O . HIS A 1 133 ? -18.625 11.182 15.805 1.00 97.56 133 HIS A O 1
ATOM 1012 N N . GLY A 1 134 ? -19.702 13.132 15.584 1.00 97.06 134 GLY A N 1
ATOM 1013 C CA . GLY A 1 134 ? -20.605 12.915 16.729 1.00 97.06 134 GLY A CA 1
ATOM 1014 C C . GLY A 1 134 ? -21.582 11.739 16.574 1.00 97.06 134 GLY A C 1
ATOM 1015 O O . GLY A 1 134 ? -22.159 11.285 17.555 1.00 97.06 134 GLY A O 1
ATOM 1016 N N . GLU A 1 135 ? -21.756 11.235 15.352 1.00 97.62 135 GLU A N 1
ATOM 1017 C CA . GLU A 1 135 ? -22.645 10.106 15.021 1.00 97.62 135 GLU A CA 1
ATOM 1018 C C . GLU A 1 135 ? -21.937 8.747 14.994 1.00 97.62 135 GLU A C 1
ATOM 1020 O O . GLU A 1 135 ? -22.579 7.720 14.777 1.00 97.62 135 GLU A O 1
ATOM 1025 N N . VAL A 1 136 ? -20.613 8.725 15.151 1.00 98.38 136 VAL A N 1
ATOM 1026 C CA . VAL A 1 136 ? -19.816 7.500 15.056 1.00 98.38 136 VAL A CA 1
ATOM 1027 C C . VAL A 1 136 ? -19.070 7.254 16.355 1.00 98.38 136 VAL A C 1
ATOM 1029 O O . VAL A 1 136 ? -18.769 8.173 17.113 1.00 98.38 136 VAL A O 1
ATOM 1032 N N . THR A 1 137 ? -18.749 5.994 16.620 1.00 98.44 137 THR A N 1
ATOM 1033 C CA . THR A 1 137 ? -17.943 5.603 17.777 1.00 98.44 137 THR A CA 1
ATOM 1034 C C . THR A 1 137 ? -16.550 5.179 17.341 1.00 98.44 137 THR A C 1
ATOM 1036 O O . THR A 1 137 ? -16.355 4.660 16.238 1.00 98.44 137 THR A O 1
ATOM 1039 N N . ALA A 1 138 ? -15.579 5.364 18.236 1.00 98.31 138 ALA A N 1
ATOM 1040 C CA . ALA A 1 138 ? -14.222 4.865 18.057 1.00 98.31 138 ALA A CA 1
ATOM 1041 C C . ALA A 1 138 ? -14.198 3.364 17.712 1.00 98.31 138 ALA A C 1
ATOM 1043 O O . ALA A 1 138 ? -15.091 2.597 18.088 1.00 98.31 138 ALA A O 1
ATOM 1044 N N . ILE A 1 139 ? -13.167 2.939 16.990 1.00 98.19 139 ILE A N 1
ATOM 1045 C CA . ILE A 1 139 ? -12.874 1.539 16.678 1.00 98.19 139 ILE A CA 1
ATOM 1046 C C . ILE A 1 139 ? -11.390 1.283 16.910 1.00 98.19 139 ILE A C 1
ATOM 1048 O O . ILE A 1 139 ? -10.565 2.154 16.667 1.00 98.19 139 ILE A O 1
ATOM 1052 N N . SER A 1 140 ? -11.033 0.094 17.374 1.00 97.94 140 SER A N 1
ATOM 1053 C CA . SER A 1 140 ? -9.633 -0.306 17.494 1.00 97.94 140 SER A CA 1
ATOM 1054 C C . SER A 1 140 ? -9.500 -1.758 17.086 1.00 97.94 140 SER A C 1
ATOM 1056 O O . SER A 1 140 ? -10.403 -2.550 17.352 1.00 97.94 140 SER A O 1
ATOM 1058 N N . TYR A 1 141 ? -8.390 -2.098 16.447 1.00 98.56 141 TYR A N 1
ATOM 1059 C CA . TYR A 1 141 ? -8.084 -3.442 15.986 1.00 98.56 141 TYR A CA 1
ATOM 1060 C C . TYR A 1 141 ? -6.929 -4.016 16.812 1.00 98.56 141 TYR A C 1
ATOM 1062 O O . TYR A 1 141 ? -5.855 -3.414 16.853 1.00 98.56 141 TYR A O 1
ATOM 1070 N N . PRO A 1 142 ? -7.117 -5.162 17.488 1.00 98.19 142 PRO A N 1
ATOM 1071 C CA . PRO A 1 142 ? -6.058 -5.809 18.261 1.00 98.19 142 PRO A CA 1
ATOM 1072 C C . PRO A 1 142 ? -4.986 -6.471 17.387 1.00 98.19 142 PRO A C 1
ATOM 1074 O O . PRO A 1 142 ? -3.883 -6.724 17.869 1.00 98.19 142 PRO A O 1
ATOM 1077 N N . VAL A 1 143 ? -5.298 -6.778 16.125 1.00 98.62 143 VAL A N 1
ATOM 1078 C CA . VAL A 1 143 ? -4.382 -7.452 15.203 1.00 98.62 143 VAL A CA 1
ATOM 1079 C C . VAL A 1 143 ? -4.027 -6.511 14.065 1.00 98.62 143 VAL A C 1
ATOM 1081 O O . VAL A 1 143 ? -4.904 -6.055 13.335 1.00 98.62 143 VAL A O 1
ATOM 1084 N N . LEU A 1 144 ? -2.731 -6.249 13.919 1.00 98.56 144 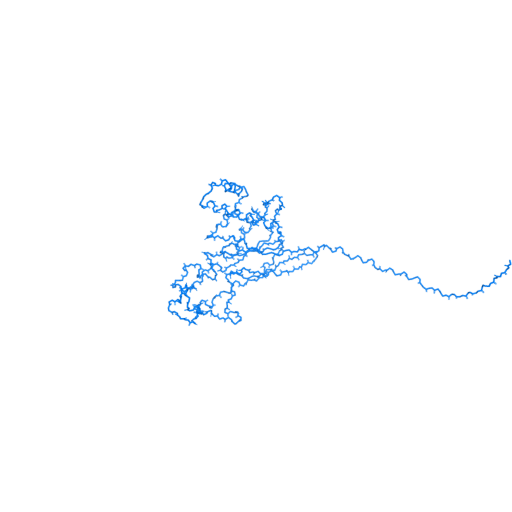LEU A N 1
ATOM 1085 C CA . LEU A 1 144 ? -2.148 -5.405 12.884 1.00 98.56 144 LEU A CA 1
ATOM 1086 C C . LEU A 1 144 ? -1.115 -6.250 12.138 1.00 98.56 144 LEU A C 1
ATOM 1088 O O . LEU A 1 144 ? -0.166 -6.736 12.752 1.00 98.56 144 LEU A O 1
ATOM 1092 N N . GLN A 1 145 ? -1.297 -6.435 10.837 1.00 98.31 145 GLN A N 1
ATOM 1093 C CA . GLN A 1 145 ? -0.407 -7.230 10.002 1.00 98.31 145 GLN A CA 1
ATOM 1094 C C . GLN A 1 145 ? 0.021 -6.405 8.797 1.00 98.31 145 GLN A C 1
ATOM 1096 O O . GLN A 1 145 ? -0.810 -5.964 8.010 1.00 98.31 145 GLN A O 1
ATOM 1101 N N . ASN A 1 146 ? 1.324 -6.220 8.643 1.00 96.88 146 ASN A N 1
ATOM 1102 C CA . ASN A 1 146 ? 1.903 -5.556 7.484 1.00 96.88 146 ASN A CA 1
ATOM 1103 C C . ASN A 1 146 ? 2.464 -6.604 6.504 1.00 96.88 146 ASN A C 1
ATOM 1105 O O . ASN A 1 146 ? 2.649 -7.765 6.879 1.00 96.88 146 ASN A O 1
ATOM 1109 N N . PHE A 1 147 ? 2.686 -6.230 5.245 1.00 97.38 147 PHE A N 1
ATOM 1110 C CA . PHE A 1 147 ? 3.166 -7.148 4.210 1.00 97.38 147 PHE A CA 1
ATOM 1111 C C . PHE A 1 147 ? 4.319 -6.533 3.423 1.00 97.38 147 PHE A C 1
ATOM 1113 O O . PHE A 1 147 ? 4.290 -5.360 3.054 1.00 97.38 147 PHE A O 1
ATOM 1120 N N . ALA A 1 148 ? 5.339 -7.343 3.146 1.00 97.00 148 ALA A N 1
ATOM 1121 C CA . ALA A 1 148 ? 6.404 -6.971 2.227 1.00 97.00 148 ALA A CA 1
ATOM 1122 C C . ALA A 1 148 ? 5.837 -6.688 0.827 1.00 97.00 148 ALA A C 1
ATOM 1124 O O . ALA A 1 148 ? 4.833 -7.286 0.421 1.00 97.00 148 ALA A O 1
ATOM 1125 N N . THR A 1 149 ? 6.498 -5.800 0.086 1.00 97.12 149 THR A N 1
ATOM 1126 C CA . THR A 1 149 ? 6.084 -5.397 -1.262 1.00 97.12 149 THR A CA 1
ATOM 1127 C C . THR A 1 149 ? 7.271 -5.331 -2.221 1.00 97.12 149 THR A C 1
ATOM 1129 O O . THR A 1 149 ? 8.401 -5.049 -1.819 1.00 97.12 149 THR A O 1
ATOM 1132 N N . ASN A 1 150 ? 7.020 -5.588 -3.504 1.00 97.50 150 ASN A N 1
ATOM 1133 C CA . ASN A 1 150 ? 7.973 -5.332 -4.589 1.00 97.50 150 ASN A CA 1
ATOM 1134 C C . ASN A 1 150 ? 7.962 -3.872 -5.062 1.00 97.50 150 ASN A C 1
ATOM 1136 O O . ASN A 1 150 ? 8.816 -3.468 -5.848 1.00 97.50 150 ASN A O 1
ATOM 1140 N N . THR A 1 151 ? 7.007 -3.071 -4.596 1.00 96.50 151 THR A N 1
ATOM 1141 C CA . THR A 1 151 ? 6.839 -1.703 -5.074 1.00 96.50 151 THR A CA 1
ATOM 1142 C C . THR A 1 151 ? 7.993 -0.810 -4.651 1.00 96.50 151 THR A C 1
ATOM 1144 O O . THR A 1 151 ? 8.337 -0.758 -3.472 1.00 96.50 151 THR A O 1
ATOM 1147 N N . GLY A 1 152 ? 8.604 -0.141 -5.628 1.00 96.25 152 GLY A N 1
ATOM 1148 C CA . GLY A 1 152 ? 9.809 0.668 -5.472 1.00 96.25 152 GLY A CA 1
ATOM 1149 C C . GLY A 1 152 ? 11.075 -0.126 -5.136 1.00 96.25 152 GLY A C 1
ATOM 1150 O O . GLY A 1 152 ? 12.118 0.475 -4.881 1.00 96.25 152 GLY A O 1
ATOM 1151 N N . LEU A 1 153 ? 11.022 -1.465 -5.134 1.00 97.31 153 LEU A N 1
ATOM 1152 C CA . LEU A 1 153 ? 12.214 -2.302 -5.023 1.00 97.31 153 LEU A CA 1
ATOM 1153 C C . LEU A 1 153 ? 12.938 -2.305 -6.372 1.00 97.31 153 LEU A C 1
ATOM 1155 O O . LEU A 1 153 ? 12.465 -2.927 -7.322 1.00 97.31 153 LEU A O 1
ATOM 1159 N N . MET A 1 154 ? 14.076 -1.612 -6.451 1.00 97.50 154 MET A N 1
ATOM 1160 C CA . MET A 1 154 ? 14.883 -1.536 -7.674 1.00 97.50 154 MET A CA 1
ATOM 1161 C C . MET A 1 154 ? 15.257 -2.930 -8.179 1.00 97.50 154 MET A C 1
ATOM 1163 O O . MET A 1 154 ? 15.799 -3.744 -7.428 1.00 97.50 154 MET A O 1
ATOM 1167 N N . SER A 1 155 ? 14.989 -3.186 -9.459 1.00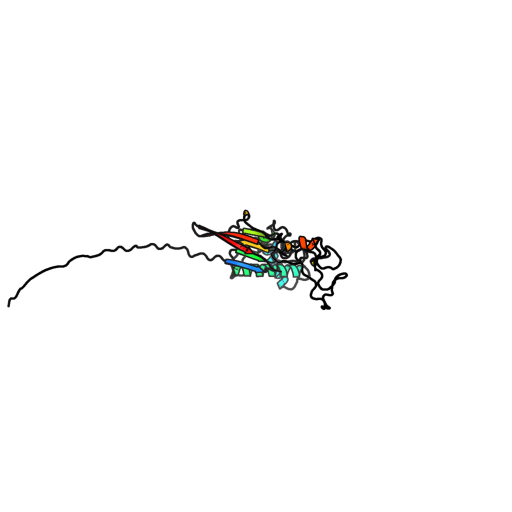 97.12 155 SER A N 1
ATOM 1168 C CA . SER A 1 155 ? 15.238 -4.492 -10.072 1.00 97.12 155 SER A CA 1
ATOM 1169 C C . SER A 1 155 ? 16.717 -4.757 -10.355 1.00 97.12 155 SER A C 1
ATOM 1171 O O . SER A 1 155 ? 17.144 -5.908 -10.386 1.00 97.12 155 SER A O 1
ATOM 1173 N N . GLY A 1 156 ? 17.503 -3.692 -10.555 1.00 96.94 156 GLY A N 1
ATOM 1174 C CA . GLY A 1 156 ? 18.864 -3.784 -11.090 1.00 96.94 156 GLY A CA 1
ATOM 1175 C C . GLY A 1 156 ? 18.915 -3.986 -12.610 1.00 96.94 156 GLY A C 1
ATOM 1176 O O . GLY A 1 156 ? 19.994 -4.240 -13.143 1.00 96.94 156 GLY A O 1
ATOM 1177 N N . HIS A 1 157 ? 17.777 -3.856 -13.294 1.00 96.75 157 HIS A N 1
ATOM 1178 C CA . HIS A 1 157 ? 17.626 -3.921 -14.744 1.00 96.75 157 HIS A CA 1
ATOM 1179 C C . HIS A 1 157 ? 17.071 -2.593 -15.284 1.00 96.75 157 HIS A C 1
ATOM 1181 O O . HIS A 1 157 ? 16.460 -1.832 -14.538 1.00 96.75 157 HIS A O 1
ATOM 1187 N N . ASP A 1 158 ? 17.297 -2.332 -16.571 1.00 95.75 158 ASP A N 1
ATOM 1188 C CA . ASP A 1 158 ? 16.661 -1.247 -17.330 1.00 95.75 158 ASP A CA 1
ATOM 1189 C C . ASP A 1 158 ? 15.333 -1.792 -17.879 1.00 95.75 158 ASP A C 1
ATOM 1191 O O . ASP A 1 158 ? 15.299 -2.459 -18.919 1.00 95.75 158 ASP A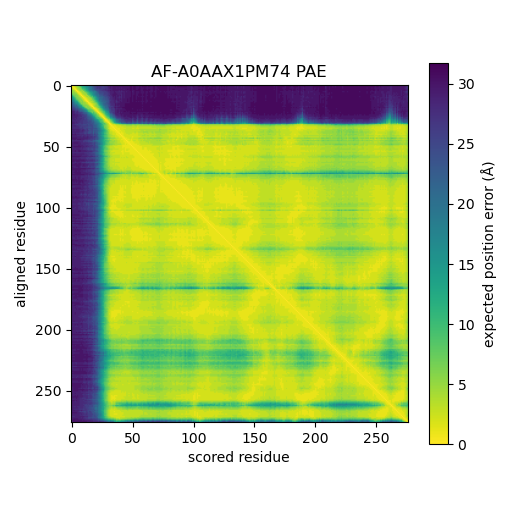 O 1
ATOM 1195 N N . LEU A 1 159 ? 14.257 -1.650 -17.102 1.00 95.69 159 LEU A N 1
ATOM 1196 C CA . LEU A 1 159 ? 12.958 -2.265 -17.406 1.00 95.69 159 LEU A CA 1
ATOM 1197 C C . LEU A 1 159 ? 12.127 -1.418 -18.372 1.00 95.69 159 LEU A C 1
ATOM 1199 O O . LEU A 1 159 ? 11.242 -1.960 -19.047 1.00 95.69 159 LEU A O 1
ATOM 1203 N N . ASN A 1 160 ? 12.401 -0.114 -18.441 1.00 94.06 160 ASN A N 1
ATOM 1204 C CA . ASN A 1 160 ? 11.725 0.824 -19.337 1.00 94.06 160 ASN A CA 1
ATOM 1205 C C . ASN A 1 160 ? 12.483 1.069 -20.656 1.00 94.06 160 ASN A C 1
ATOM 1207 O O . ASN A 1 160 ? 11.925 1.693 -21.561 1.00 94.06 160 ASN A O 1
ATOM 1211 N N . LEU A 1 161 ? 13.697 0.525 -20.790 1.00 93.56 161 LEU A N 1
ATOM 1212 C CA . LEU A 1 161 ? 14.558 0.590 -21.972 1.00 93.56 161 LEU A CA 1
ATOM 1213 C C . LEU A 1 161 ? 15.018 2.014 -22.321 1.00 93.56 161 LEU A C 1
ATOM 1215 O O . LEU A 1 161 ? 15.183 2.346 -23.501 1.00 93.56 161 LEU A O 1
ATOM 1219 N N . ASP A 1 162 ? 15.238 2.860 -21.311 1.00 92.19 162 ASP A N 1
ATOM 1220 C CA . ASP A 1 162 ? 15.733 4.232 -21.490 1.00 92.19 162 ASP A CA 1
ATOM 1221 C C . ASP A 1 162 ? 17.271 4.327 -21.606 1.00 92.19 162 ASP A C 1
ATOM 1223 O O . ASP A 1 162 ? 17.826 5.405 -21.871 1.00 92.19 162 ASP A O 1
ATOM 1227 N N . GLY A 1 163 ? 17.964 3.193 -21.461 1.00 92.31 163 GLY A N 1
ATOM 1228 C CA . GLY A 1 163 ? 19.416 3.066 -21.528 1.00 92.31 163 GLY A CA 1
ATOM 1229 C C . GLY A 1 163 ? 20.125 3.296 -20.193 1.00 92.31 163 GLY A C 1
ATOM 1230 O O . GLY A 1 163 ? 21.360 3.385 -20.176 1.00 92.31 163 GLY A O 1
ATOM 1231 N N . LYS A 1 164 ? 19.397 3.427 -19.080 1.00 93.75 164 LYS A N 1
ATOM 1232 C CA . LYS A 1 164 ? 19.944 3.631 -17.736 1.00 93.75 164 LYS A CA 1
ATOM 1233 C C . LYS A 1 164 ? 19.298 2.655 -16.763 1.00 93.75 164 LYS A C 1
ATOM 1235 O O . LYS A 1 164 ? 18.093 2.560 -16.670 1.00 93.75 164 LYS A O 1
ATOM 1240 N N . VAL A 1 165 ? 20.126 1.993 -15.962 1.00 94.25 165 VAL A N 1
ATOM 1241 C CA . VAL A 1 165 ? 19.653 1.090 -14.908 1.00 94.25 165 VAL A CA 1
ATOM 1242 C C . VAL A 1 165 ? 19.436 1.860 -13.609 1.00 94.25 165 VAL A C 1
ATOM 1244 O O . VAL A 1 165 ? 20.346 2.552 -13.140 1.00 94.25 165 VAL A O 1
ATOM 1247 N N . GLY A 1 166 ? 18.271 1.678 -12.989 1.00 89.50 166 GLY A N 1
ATOM 1248 C CA . GLY A 1 166 ? 17.927 2.264 -11.693 1.00 89.50 166 GLY A CA 1
ATOM 1249 C C . GLY A 1 166 ? 17.738 3.777 -11.768 1.00 89.50 166 GLY A C 1
ATOM 1250 O O . GLY A 1 166 ? 18.070 4.486 -10.814 1.00 89.50 166 GLY A O 1
ATOM 1251 N N . SER A 1 167 ? 17.274 4.284 -12.913 1.00 88.69 167 SER A N 1
ATOM 1252 C CA . SER A 1 167 ? 17.145 5.724 -13.168 1.00 88.69 167 SER A CA 1
ATOM 1253 C C . SER A 1 167 ? 15.910 6.344 -12.505 1.00 88.69 167 SER A C 1
ATOM 1255 O O . SER A 1 167 ? 15.835 7.568 -12.357 1.00 88.69 167 SER A O 1
ATOM 1257 N N . GLY A 1 168 ? 14.966 5.510 -12.063 1.00 93.00 168 GLY A N 1
ATOM 1258 C CA . GLY A 1 168 ? 13.714 5.946 -11.469 1.00 93.00 168 GLY A CA 1
ATOM 1259 C C . GLY A 1 168 ? 12.762 4.794 -11.127 1.00 93.00 168 GLY A C 1
ATOM 1260 O O . GLY A 1 168 ? 13.153 3.626 -11.155 1.00 93.00 168 GLY A O 1
ATOM 1261 N N . PRO A 1 169 ? 11.502 5.119 -10.791 1.00 95.69 169 PRO A N 1
ATOM 1262 C CA . PRO A 1 169 ? 10.497 4.144 -10.362 1.00 95.69 169 PRO A CA 1
ATOM 1263 C C . PRO A 1 169 ? 10.131 3.113 -11.440 1.00 95.69 169 PRO A C 1
ATOM 1265 O O . PRO A 1 169 ? 9.660 2.033 -11.090 1.00 95.69 169 PRO A O 1
ATOM 1268 N N . ASP A 1 170 ? 10.364 3.416 -12.719 1.00 95.50 170 ASP A N 1
ATOM 1269 C CA . ASP A 1 170 ? 10.066 2.515 -13.838 1.00 95.50 170 ASP A CA 1
ATOM 1270 C C . ASP A 1 170 ? 11.013 1.301 -13.919 1.00 95.50 170 ASP A C 1
ATOM 1272 O O . ASP A 1 170 ? 10.667 0.302 -14.543 1.00 95.50 170 ASP A O 1
ATOM 1276 N N . ASP A 1 171 ? 12.160 1.345 -13.230 1.00 96.94 171 ASP A N 1
ATOM 1277 C CA . ASP A 1 171 ? 13.096 0.216 -13.100 1.00 96.94 171 ASP A CA 1
ATOM 1278 C C . ASP A 1 171 ? 12.868 -0.618 -11.831 1.00 96.94 171 ASP A C 1
ATOM 1280 O O . ASP A 1 171 ? 13.605 -1.570 -11.545 1.00 96.94 171 ASP A O 1
ATOM 1284 N N . ALA A 1 172 ? 11.865 -0.277 -11.023 1.00 97.31 172 ALA A N 1
ATOM 1285 C CA . ALA A 1 172 ? 11.462 -1.098 -9.892 1.00 97.31 172 ALA A CA 1
ATOM 1286 C C . ALA A 1 172 ? 10.685 -2.338 -10.355 1.00 97.31 172 ALA A C 1
ATOM 1288 O O . ALA A 1 172 ? 9.974 -2.308 -11.356 1.00 97.31 172 ALA A O 1
ATOM 1289 N N . TRP A 1 173 ? 10.723 -3.416 -9.567 1.00 96.69 173 TRP A N 1
ATOM 1290 C CA . TRP A 1 173 ? 9.889 -4.600 -9.816 1.00 96.69 173 TRP A CA 1
ATOM 1291 C C . TRP A 1 173 ? 8.382 -4.304 -9.815 1.00 96.69 173 TRP A C 1
ATOM 1293 O O . TRP A 1 173 ? 7.606 -4.989 -10.477 1.00 96.69 173 TRP A O 1
ATOM 1303 N N . GLY A 1 174 ? 7.962 -3.278 -9.080 1.00 95.38 174 GLY A N 1
ATOM 1304 C CA . GLY A 1 174 ? 6.683 -2.610 -9.264 1.00 95.38 174 GLY A CA 1
ATOM 1305 C C . GLY A 1 174 ? 6.874 -1.112 -9.093 1.00 95.38 174 GLY A C 1
ATOM 1306 O O . GLY A 1 174 ? 7.613 -0.698 -8.200 1.00 95.38 174 GLY A O 1
ATOM 1307 N N . PHE A 1 175 ? 6.217 -0.310 -9.928 1.00 95.19 175 PHE A N 1
ATOM 1308 C CA . PHE A 1 175 ? 6.401 1.140 -9.950 1.00 95.19 175 PHE A CA 1
ATOM 1309 C C . PHE A 1 175 ? 6.218 1.773 -8.564 1.00 95.19 175 PHE A C 1
ATOM 1311 O O . PHE A 1 175 ? 5.137 1.695 -7.981 1.00 95.19 175 PHE A O 1
ATOM 1318 N N . GLY A 1 176 ? 7.256 2.443 -8.067 1.00 95.06 176 GLY A N 1
ATOM 1319 C CA . GLY A 1 176 ? 7.213 3.209 -6.824 1.00 95.06 176 GLY A CA 1
ATOM 1320 C C . GLY A 1 176 ? 8.462 4.067 -6.654 1.00 95.06 176 GLY A C 1
ATOM 1321 O O . GLY A 1 176 ? 9.569 3.633 -6.967 1.00 95.06 176 GLY A O 1
ATOM 1322 N N . ASN A 1 177 ? 8.295 5.287 -6.148 1.00 95.88 177 ASN A N 1
ATOM 1323 C CA . ASN A 1 177 ? 9.379 6.251 -5.931 1.00 95.88 177 ASN A CA 1
ATOM 1324 C C . ASN A 1 177 ? 10.345 5.820 -4.814 1.00 95.88 177 ASN A C 1
ATOM 1326 O O . ASN A 1 177 ? 11.464 6.321 -4.730 1.00 95.88 177 ASN A O 1
ATOM 1330 N N . TYR A 1 178 ? 9.909 4.911 -3.943 1.00 96.56 178 TYR A N 1
ATOM 1331 C CA . TYR A 1 178 ? 10.711 4.291 -2.894 1.00 96.56 178 TYR A CA 1
ATOM 1332 C C . TYR A 1 178 ? 10.157 2.915 -2.536 1.00 96.56 178 TYR A C 1
ATOM 1334 O O . TYR A 1 178 ? 8.973 2.633 -2.735 1.00 96.56 178 TYR A O 1
ATOM 1342 N N . HIS A 1 179 ? 11.018 2.063 -1.976 1.00 97.25 179 HIS A N 1
ATOM 1343 C CA . HIS A 1 179 ? 10.623 0.727 -1.542 1.00 97.25 179 HIS A CA 1
ATOM 1344 C C . HIS A 1 179 ? 9.584 0.817 -0.421 1.00 97.25 179 HIS A C 1
ATOM 1346 O O . HIS A 1 179 ? 9.844 1.438 0.608 1.00 97.25 179 HIS A O 1
ATOM 1352 N N . GLY A 1 180 ? 8.413 0.218 -0.641 1.00 96.25 180 GLY A N 1
ATOM 1353 C CA . GLY A 1 180 ? 7.304 0.262 0.314 1.00 96.25 180 GLY A CA 1
ATOM 1354 C C . GLY A 1 180 ? 6.186 1.242 -0.025 1.00 96.25 180 GLY A C 1
ATOM 1355 O O . GLY A 1 180 ? 5.146 1.192 0.633 1.00 96.25 180 GLY A O 1
ATOM 1356 N N . GLN A 1 181 ? 6.350 2.084 -1.053 1.00 96.38 181 GLN A N 1
ATOM 1357 C CA . GLN A 1 181 ? 5.261 2.931 -1.545 1.00 96.38 181 GLN A CA 1
ATOM 1358 C C . GLN A 1 181 ? 4.084 2.062 -2.024 1.00 96.38 181 GLN A C 1
ATOM 1360 O O . GLN A 1 181 ? 4.293 0.982 -2.576 1.00 96.38 181 GLN A O 1
ATOM 1365 N N . TYR A 1 182 ? 2.847 2.508 -1.819 1.00 95.50 182 TYR A N 1
ATOM 1366 C CA . TYR A 1 182 ? 1.620 1.819 -2.237 1.00 95.50 182 TYR A CA 1
ATOM 1367 C C . TYR A 1 182 ? 1.454 0.390 -1.686 1.00 95.50 182 TYR A C 1
ATOM 1369 O O . TYR A 1 182 ? 0.710 -0.412 -2.269 1.00 95.50 182 TYR A O 1
ATOM 1377 N N . ALA A 1 183 ? 2.145 0.042 -0.595 1.00 95.94 183 ALA A N 1
ATOM 1378 C CA . ALA A 1 183 ? 2.007 -1.261 0.046 1.00 95.94 183 ALA A CA 1
ATOM 1379 C C . ALA A 1 183 ? 0.584 -1.466 0.608 1.00 95.94 183 ALA A C 1
ATOM 1381 O O . ALA A 1 183 ? -0.320 -0.644 0.431 1.00 95.94 183 ALA A O 1
ATOM 1382 N N . PHE A 1 184 ? 0.350 -2.609 1.247 1.00 96.94 184 PHE A N 1
ATOM 1383 C CA . PHE A 1 184 ? -0.918 -2.875 1.912 1.00 96.94 184 PHE A CA 1
ATOM 1384 C C . PHE A 1 184 ? -0.713 -3.557 3.259 1.00 96.94 184 PHE A C 1
ATOM 1386 O O . PHE A 1 184 ? 0.311 -4.191 3.523 1.00 96.94 184 PHE A O 1
ATOM 1393 N N . ALA A 1 185 ? -1.739 -3.464 4.094 1.00 97.81 185 ALA A N 1
ATOM 1394 C CA . ALA A 1 185 ? -1.776 -4.061 5.417 1.00 97.81 185 ALA A CA 1
ATOM 1395 C C . ALA A 1 185 ? -3.155 -4.649 5.723 1.00 97.81 185 ALA A C 1
ATOM 1397 O O . ALA A 1 185 ? -4.143 -4.339 5.064 1.00 97.81 185 ALA A O 1
ATOM 1398 N N . VAL A 1 186 ? -3.236 -5.478 6.760 1.00 98.56 186 VAL A N 1
ATOM 1399 C CA . VAL A 1 186 ? -4.492 -5.981 7.311 1.00 98.56 186 VAL A CA 1
ATOM 1400 C C . VAL A 1 186 ? -4.627 -5.557 8.768 1.00 98.56 186 VAL A C 1
ATOM 1402 O O . VAL A 1 186 ? -3.715 -5.748 9.571 1.00 98.56 186 VAL A O 1
ATOM 1405 N N . MET A 1 187 ? -5.792 -5.024 9.124 1.00 98.69 187 MET A N 1
ATOM 1406 C CA . MET A 1 187 ? -6.222 -4.858 10.512 1.00 98.69 187 MET A CA 1
ATOM 1407 C C . MET A 1 187 ? -7.387 -5.805 10.804 1.00 98.69 187 MET A C 1
ATOM 1409 O O . MET A 1 187 ? -8.270 -5.978 9.963 1.00 98.69 187 MET A O 1
ATOM 1413 N N . SER A 1 188 ? -7.408 -6.442 11.976 1.00 98.56 188 SER A N 1
ATOM 1414 C CA . SER A 1 188 ? -8.454 -7.410 12.317 1.00 98.56 188 SER A CA 1
ATOM 1415 C C . SER A 1 188 ? -8.859 -7.398 13.791 1.00 98.56 188 SER A C 1
ATOM 1417 O O . SER A 1 188 ? -8.035 -7.212 14.685 1.00 98.56 188 SER A O 1
ATOM 1419 N N . GLN A 1 189 ? -10.157 -7.606 14.026 1.00 98.06 189 GLN A N 1
ATOM 1420 C CA . GLN A 1 189 ? -10.755 -7.931 15.325 1.00 98.06 189 GLN A CA 1
ATOM 1421 C C . GLN A 1 189 ? -10.452 -9.372 15.754 1.00 98.06 189 GLN A C 1
ATOM 1423 O O . GLN A 1 189 ? -10.561 -9.707 16.932 1.00 98.06 189 GLN A O 1
ATOM 1428 N N . TYR A 1 190 ? -10.058 -10.222 14.805 1.00 97.94 190 TYR A N 1
ATOM 1429 C CA . TYR A 1 190 ? -9.832 -11.646 14.996 1.00 97.94 190 TYR A CA 1
ATOM 1430 C C . TYR A 1 190 ? -8.344 -11.993 14.828 1.00 97.94 190 TYR A C 1
ATOM 1432 O O . TYR A 1 190 ? -7.646 -11.359 14.034 1.00 97.94 190 TYR A O 1
ATOM 1440 N N . PRO A 1 191 ? -7.826 -13.008 15.545 1.00 98.06 191 PRO A N 1
ATOM 1441 C CA . PRO A 1 191 ? -6.460 -13.486 15.362 1.00 98.06 191 PRO A CA 1
ATOM 1442 C C . PRO A 1 191 ? -6.168 -13.906 13.917 1.00 98.06 191 PRO A C 1
ATOM 1444 O O . PRO A 1 191 ? -6.946 -14.635 13.302 1.00 98.06 191 PRO A O 1
ATOM 1447 N N . ILE A 1 192 ? -5.002 -13.511 13.410 1.00 98.50 192 ILE A N 1
ATOM 1448 C CA . ILE A 1 192 ? -4.432 -14.034 12.165 1.00 98.50 192 ILE A CA 1
ATOM 1449 C C . ILE A 1 192 ? -3.436 -15.138 12.529 1.00 98.50 192 ILE A C 1
ATOM 1451 O O . ILE A 1 192 ? -2.592 -14.946 13.409 1.00 98.50 192 ILE A O 1
ATOM 1455 N N . ASP A 1 193 ? -3.514 -16.290 11.864 1.00 97.88 193 ASP A N 1
ATOM 1456 C CA . ASP A 1 193 ? -2.495 -17.336 11.993 1.00 97.88 193 ASP A CA 1
ATOM 1457 C C . ASP A 1 193 ? -1.261 -16.972 11.158 1.00 97.88 193 ASP A C 1
ATOM 1459 O O . ASP A 1 193 ? -1.081 -17.407 10.020 1.00 97.88 193 ASP A O 1
ATOM 1463 N N . THR A 1 194 ? -0.403 -16.129 11.733 1.00 96.44 194 THR A N 1
ATOM 1464 C CA . THR A 1 194 ? 0.758 -15.554 11.038 1.00 96.44 194 THR A CA 1
ATOM 1465 C C . THR A 1 194 ? 1.754 -16.596 10.540 1.00 96.44 194 THR A C 1
ATOM 1467 O O . THR A 1 194 ? 2.456 -16.348 9.563 1.00 96.44 194 THR A O 1
ATOM 1470 N N . LYS A 1 195 ? 1.795 -17.784 11.156 1.00 97.06 195 LYS A N 1
ATOM 1471 C CA . LYS A 1 195 ? 2.669 -18.889 10.730 1.00 97.06 195 LYS A CA 1
ATOM 1472 C C . LYS A 1 195 ? 2.197 -19.550 9.439 1.00 97.06 195 LYS A C 1
ATOM 1474 O O . LYS A 1 195 ? 3.001 -20.172 8.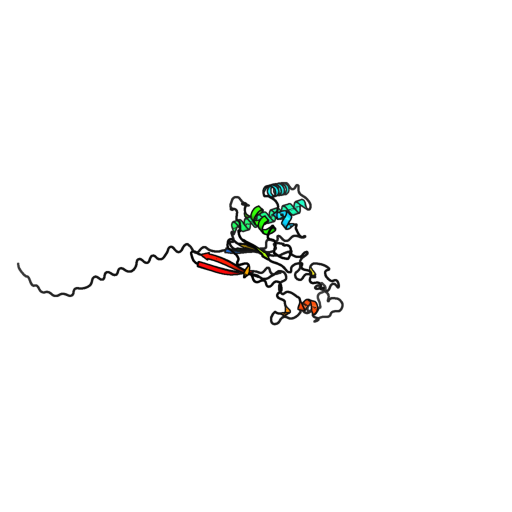754 1.00 97.06 195 LYS A O 1
ATOM 1479 N N . GLN A 1 196 ? 0.909 -19.425 9.131 1.00 97.88 196 GLN A N 1
ATOM 1480 C CA . GLN A 1 196 ? 0.267 -20.022 7.966 1.00 97.88 196 GLN A CA 1
ATOM 1481 C C . GLN A 1 196 ? -0.008 -18.997 6.855 1.00 97.88 196 GLN A C 1
ATOM 1483 O O . GLN A 1 196 ? -0.593 -19.362 5.835 1.00 97.88 196 GLN A O 1
ATOM 1488 N N . ILE A 1 197 ? 0.423 -17.738 7.017 1.00 98.25 197 ILE A N 1
ATOM 1489 C CA . ILE A 1 197 ? 0.375 -16.746 5.937 1.00 98.25 197 ILE A CA 1
ATOM 1490 C C . ILE A 1 197 ? 1.235 -17.240 4.775 1.00 98.25 197 ILE A C 1
ATOM 1492 O O . ILE A 1 197 ? 2.409 -17.578 4.947 1.00 98.25 197 ILE A O 1
ATOM 1496 N N . ARG A 1 198 ? 0.662 -17.227 3.572 1.00 97.81 198 ARG A N 1
ATOM 1497 C CA . ARG A 1 198 ? 1.402 -17.495 2.334 1.00 97.81 198 ARG A CA 1
ATOM 1498 C C . ARG A 1 198 ? 1.502 -16.208 1.540 1.00 97.81 198 ARG A C 1
ATOM 1500 O O . ARG A 1 198 ? 0.497 -15.546 1.314 1.00 97.81 198 ARG A O 1
ATOM 1507 N N . THR A 1 199 ? 2.712 -15.867 1.120 1.00 96.38 199 THR A N 1
ATOM 1508 C CA . THR A 1 199 ? 2.998 -14.703 0.277 1.00 96.38 199 THR A CA 1
ATOM 1509 C C . THR A 1 199 ? 3.453 -15.173 -1.096 1.00 96.38 199 THR A C 1
ATOM 1511 O O . THR A 1 199 ? 4.202 -16.145 -1.211 1.00 96.38 199 THR A O 1
ATOM 1514 N N . PHE A 1 200 ? 3.013 -14.472 -2.133 1.00 95.69 200 PHE A N 1
ATOM 1515 C CA . PHE A 1 200 ? 3.407 -14.706 -3.521 1.00 95.69 200 PHE A CA 1
ATOM 1516 C C . PHE A 1 200 ? 4.246 -13.547 -4.070 1.00 95.69 200 PHE A C 1
ATOM 1518 O O . PHE A 1 200 ? 4.438 -13.445 -5.279 1.00 95.69 200 PHE A O 1
ATOM 1525 N N . GLN A 1 201 ? 4.779 -12.688 -3.192 1.00 95.44 201 GLN A N 1
ATOM 1526 C CA . GLN A 1 201 ? 5.652 -11.568 -3.549 1.00 95.44 201 GLN A CA 1
ATOM 1527 C C . GLN A 1 201 ? 6.761 -11.980 -4.527 1.00 95.44 201 GLN A C 1
ATOM 1529 O O . GLN A 1 201 ? 7.013 -11.293 -5.509 1.00 95.44 201 GLN A O 1
ATOM 1534 N N . HIS A 1 202 ? 7.415 -13.114 -4.278 1.00 96.00 202 HIS A N 1
ATOM 1535 C CA . HIS A 1 202 ? 8.550 -13.577 -5.081 1.00 96.00 202 HIS A CA 1
ATOM 1536 C C . HIS A 1 202 ? 8.176 -14.630 -6.126 1.00 96.00 202 HIS A C 1
ATOM 1538 O O . HIS A 1 202 ? 9.066 -15.195 -6.761 1.00 96.00 202 HIS A O 1
ATOM 1544 N N . PHE A 1 203 ? 6.883 -14.921 -6.299 1.00 96.56 203 PHE A N 1
ATOM 1545 C CA . PHE A 1 203 ? 6.438 -15.785 -7.385 1.00 96.56 203 PHE A CA 1
ATOM 1546 C C . PHE A 1 203 ? 6.710 -15.076 -8.715 1.00 96.56 203 PHE A C 1
ATOM 1548 O O . PHE A 1 203 ? 6.393 -13.895 -8.845 1.00 96.56 203 PHE A O 1
ATOM 1555 N N . LYS A 1 204 ? 7.322 -15.761 -9.683 1.00 96.88 204 LYS A N 1
ATOM 1556 C CA . LYS A 1 204 ? 7.813 -15.145 -10.923 1.00 96.88 204 LYS A CA 1
ATOM 1557 C C . LYS A 1 204 ? 6.901 -15.429 -12.104 1.00 96.88 204 LYS A C 1
ATOM 1559 O O . LYS A 1 204 ? 6.258 -16.474 -12.154 1.00 96.88 204 LYS A O 1
ATOM 1564 N N . TRP A 1 205 ? 6.911 -14.532 -13.089 1.00 96.12 205 TRP A N 1
ATOM 1565 C CA . TRP A 1 205 ? 6.159 -14.729 -14.329 1.00 96.12 205 TRP A CA 1
ATOM 1566 C C . TRP A 1 205 ? 6.547 -16.020 -15.043 1.00 96.12 205 TRP A C 1
ATOM 1568 O O . TRP A 1 205 ? 5.650 -16.784 -15.367 1.00 96.12 205 TRP A O 1
ATOM 1578 N N . LYS A 1 206 ? 7.850 -16.314 -15.176 1.00 95.38 206 LYS A N 1
ATOM 1579 C CA . LYS A 1 206 ? 8.400 -17.548 -15.784 1.00 95.38 206 LYS A CA 1
ATOM 1580 C C . LYS A 1 206 ? 7.940 -18.882 -15.167 1.00 95.38 206 LYS A C 1
ATOM 1582 O O . LYS A 1 206 ? 8.373 -19.941 -15.604 1.00 95.38 206 LYS A O 1
ATOM 1587 N N . ASP A 1 207 ? 7.246 -18.828 -14.031 1.00 95.94 207 ASP A N 1
ATOM 1588 C CA . ASP A 1 207 ? 6.732 -20.008 -13.336 1.00 95.94 207 ASP A CA 1
ATOM 1589 C C . ASP A 1 207 ? 5.197 -20.137 -13.501 1.00 95.94 207 ASP A C 1
ATOM 1591 O O . ASP A 1 207 ? 4.610 -21.127 -13.058 1.00 95.94 207 ASP A O 1
ATOM 1595 N N . MET A 1 208 ? 4.531 -19.156 -14.131 1.00 95.88 208 MET A N 1
ATOM 1596 C CA . MET A 1 208 ? 3.122 -19.240 -14.537 1.00 95.88 208 MET A CA 1
ATOM 1597 C C . MET A 1 208 ? 2.967 -20.154 -15.754 1.00 95.88 208 MET A C 1
ATOM 1599 O O . MET A 1 208 ? 3.896 -20.267 -16.524 1.00 95.88 208 MET A O 1
ATOM 1603 N N . PRO A 1 209 ? 1.812 -20.793 -15.996 1.00 96.00 209 PRO A N 1
ATOM 1604 C CA . PRO A 1 209 ? 1.614 -21.563 -17.222 1.00 96.00 209 PRO A CA 1
ATOM 1605 C C . PRO A 1 209 ? 1.311 -20.666 -18.434 1.00 96.00 209 PRO A C 1
ATOM 1607 O O . PRO A 1 209 ? 0.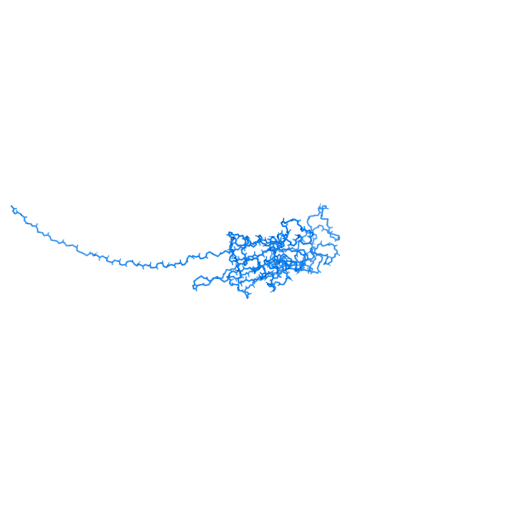327 -19.926 -18.410 1.00 96.00 209 PRO A O 1
ATOM 1610 N N . GLY A 1 210 ? 2.064 -20.813 -19.529 1.00 94.88 210 GLY A N 1
ATOM 1611 C CA . GLY A 1 210 ? 1.753 -20.163 -20.816 1.00 94.88 210 GLY A CA 1
ATOM 1612 C C . GLY A 1 210 ? 2.160 -18.690 -20.880 1.00 94.88 210 GLY A C 1
ATOM 1613 O O . GLY A 1 210 ? 1.689 -17.942 -21.733 1.00 94.88 210 GLY A O 1
ATOM 1614 N N . GLU A 1 211 ? 3.017 -18.284 -19.962 1.00 94.94 211 GLU A N 1
ATOM 1615 C CA . GLU A 1 211 ? 3.697 -17.013 -19.938 1.00 94.94 211 GLU A CA 1
ATOM 1616 C C . GLU A 1 211 ? 4.640 -16.846 -21.136 1.00 94.94 211 GLU A C 1
ATOM 1618 O O . GLU A 1 211 ? 5.284 -17.776 -21.625 1.00 94.94 211 GLU A O 1
ATOM 1623 N N . SER A 1 212 ? 4.777 -15.604 -21.573 1.00 95.38 212 SER A N 1
ATOM 1624 C CA . SER A 1 212 ? 5.791 -15.200 -22.534 1.00 95.38 212 SER A CA 1
ATOM 1625 C C . SER A 1 212 ? 6.270 -13.810 -22.171 1.00 95.38 212 SER A C 1
ATOM 1627 O O . SER A 1 212 ? 5.478 -12.987 -21.709 1.00 95.38 212 SER A O 1
ATOM 1629 N N . ASN A 1 213 ? 7.549 -13.543 -22.415 1.00 96.06 213 ASN A N 1
ATOM 1630 C CA . ASN A 1 213 ? 8.070 -12.187 -22.341 1.00 96.06 213 ASN A CA 1
ATOM 1631 C C . ASN A 1 213 ? 7.244 -11.306 -23.299 1.00 96.06 213 ASN A C 1
ATOM 1633 O O . ASN A 1 213 ? 7.093 -11.701 -24.463 1.00 96.06 213 ASN A O 1
ATOM 1637 N N . PRO A 1 214 ? 6.664 -10.180 -22.837 1.00 95.06 214 PRO A N 1
ATOM 1638 C CA . PRO A 1 214 ? 5.951 -9.261 -23.713 1.00 95.06 214 PRO A CA 1
ATOM 1639 C C . PRO A 1 214 ? 6.821 -8.873 -24.904 1.00 95.06 214 PRO A C 1
ATOM 1641 O O . PRO A 1 214 ? 8.040 -8.806 -24.783 1.00 95.06 214 PRO A O 1
ATOM 1644 N N . VAL A 1 215 ? 6.210 -8.619 -26.055 1.00 96.25 215 VAL A N 1
ATOM 1645 C CA . VAL A 1 215 ? 6.927 -8.182 -27.258 1.00 96.25 215 VAL A CA 1
ATOM 1646 C C . VAL A 1 215 ? 6.525 -6.760 -27.613 1.00 96.25 215 VAL A C 1
ATOM 1648 O O . VAL A 1 215 ? 5.435 -6.314 -27.266 1.00 96.25 215 VAL A O 1
ATOM 1651 N N . ILE A 1 216 ? 7.395 -6.048 -28.319 1.00 95.81 216 ILE A N 1
ATOM 1652 C CA . ILE A 1 216 ? 7.080 -4.733 -28.878 1.00 95.81 216 ILE A CA 1
ATOM 1653 C C . ILE A 1 216 ? 6.087 -4.932 -30.030 1.00 95.81 216 ILE A C 1
ATOM 1655 O O . ILE A 1 216 ? 6.481 -5.361 -31.113 1.00 95.81 216 ILE A O 1
ATOM 1659 N N . ASP A 1 217 ? 4.809 -4.634 -29.813 1.00 95.00 217 ASP A N 1
ATOM 1660 C CA . ASP A 1 217 ? 3.735 -4.816 -30.800 1.00 95.00 217 ASP A CA 1
ATOM 1661 C C . ASP A 1 217 ? 3.081 -3.496 -31.257 1.00 95.00 217 ASP A C 1
ATOM 1663 O O . ASP A 1 217 ? 2.626 -3.399 -32.401 1.00 95.00 217 ASP A O 1
ATOM 1667 N N . ASP A 1 218 ? 3.120 -2.442 -30.436 1.00 93.50 218 ASP A N 1
ATOM 1668 C CA . ASP A 1 218 ? 2.651 -1.092 -30.786 1.00 93.50 218 ASP A CA 1
ATOM 1669 C C . ASP A 1 218 ? 3.696 -0.280 -31.581 1.00 93.50 218 ASP A C 1
ATOM 1671 O O . ASP A 1 218 ? 4.198 0.773 -31.187 1.00 93.50 218 ASP A O 1
ATOM 1675 N N . CYS A 1 219 ? 4.052 -0.797 -32.752 1.00 94.25 219 CYS A N 1
ATOM 1676 C CA . CYS A 1 219 ? 5.211 -0.346 -33.528 1.00 94.25 219 CYS A CA 1
ATOM 1677 C C . CYS A 1 219 ? 4.994 0.958 -34.315 1.00 94.25 219 CYS A C 1
ATOM 1679 O O . CYS A 1 219 ? 5.903 1.431 -34.996 1.00 94.25 219 CYS A O 1
ATOM 1681 N N . SER A 1 220 ? 3.783 1.520 -34.277 1.00 94.50 220 SER A N 1
ATOM 1682 C CA . SER A 1 220 ? 3.400 2.727 -35.028 1.00 94.50 220 SER A CA 1
ATOM 1683 C C . SER A 1 220 ? 2.984 3.891 -34.126 1.00 94.50 220 SER A C 1
ATOM 1685 O O . SER A 1 220 ? 2.465 4.892 -34.625 1.00 94.50 220 SER A O 1
ATOM 1687 N N . ASN A 1 221 ? 3.197 3.786 -32.812 1.00 93.38 221 ASN A N 1
ATOM 1688 C CA . ASN A 1 221 ? 2.787 4.807 -31.860 1.00 93.38 221 ASN A CA 1
ATOM 1689 C C . ASN A 1 221 ? 3.804 5.958 -31.780 1.00 93.38 221 ASN A C 1
ATOM 1691 O O . ASN A 1 221 ? 4.901 5.788 -31.248 1.00 93.38 221 ASN A O 1
ATOM 1695 N N . PRO A 1 222 ? 3.448 7.176 -32.228 1.00 92.31 222 PRO A N 1
ATOM 1696 C CA . PRO A 1 222 ? 4.369 8.309 -32.195 1.00 92.31 222 PRO A CA 1
ATOM 1697 C C . PRO A 1 222 ? 4.672 8.805 -30.772 1.00 92.31 222 PRO A C 1
ATOM 1699 O O . PRO A 1 222 ? 5.598 9.592 -30.594 1.00 92.31 222 PRO A O 1
ATOM 1702 N N . LYS A 1 223 ? 3.891 8.391 -29.763 1.00 92.88 223 LYS A N 1
ATOM 1703 C CA . LYS A 1 223 ? 4.107 8.742 -28.350 1.00 92.88 223 LYS A CA 1
ATOM 1704 C C . LYS A 1 223 ? 4.980 7.730 -27.604 1.00 92.88 223 LYS A C 1
ATOM 1706 O O . LYS A 1 223 ? 5.474 8.066 -26.535 1.00 92.88 223 LYS A O 1
ATOM 1711 N N . ALA A 1 224 ? 5.159 6.532 -28.155 1.00 89.31 224 ALA A N 1
ATOM 1712 C CA . ALA A 1 224 ? 5.969 5.458 -27.590 1.00 89.31 224 ALA A CA 1
ATOM 1713 C C . ALA A 1 224 ? 6.803 4.826 -28.719 1.00 89.31 224 ALA A C 1
ATOM 1715 O O . ALA A 1 224 ? 6.482 3.736 -29.191 1.00 89.31 224 ALA A O 1
ATOM 1716 N N . PRO A 1 225 ? 7.820 5.544 -29.234 1.00 91.81 225 PRO A N 1
ATOM 1717 C CA . PRO A 1 225 ? 8.662 5.015 -30.297 1.00 91.81 225 PRO A CA 1
ATOM 1718 C C . PRO A 1 225 ? 9.400 3.758 -29.825 1.00 91.81 225 PRO A C 1
ATOM 1720 O O . PRO A 1 225 ? 9.727 3.624 -28.647 1.00 91.81 225 PRO A O 1
ATOM 1723 N N . ILE A 1 226 ? 9.706 2.866 -30.768 1.00 93.88 226 ILE A N 1
ATOM 1724 C CA . ILE A 1 226 ? 10.494 1.661 -30.494 1.00 93.88 226 ILE A CA 1
ATOM 1725 C C . ILE A 1 226 ? 11.842 2.069 -29.865 1.00 93.88 226 ILE A C 1
ATOM 1727 O O . ILE A 1 226 ? 12.525 2.933 -30.431 1.00 93.88 226 ILE A O 1
ATOM 1731 N N . PRO A 1 227 ? 12.243 1.459 -28.731 1.00 92.12 227 PRO A N 1
ATOM 1732 C CA . PRO A 1 227 ? 13.521 1.743 -28.090 1.00 92.12 227 PRO A CA 1
ATOM 1733 C C . PRO A 1 227 ? 14.714 1.552 -29.032 1.00 92.12 227 PRO A C 1
ATOM 1735 O O . PRO A 1 227 ? 14.713 0.696 -29.921 1.00 92.12 227 PRO A O 1
ATOM 1738 N N . ALA A 1 228 ? 15.760 2.355 -28.833 1.00 90.25 228 ALA A N 1
ATOM 1739 C CA . ALA A 1 228 ? 16.943 2.320 -29.684 1.00 90.25 228 ALA A CA 1
ATOM 1740 C C . ALA A 1 228 ? 17.583 0.919 -29.702 1.00 90.25 228 ALA A C 1
ATOM 1742 O O . ALA A 1 228 ? 17.809 0.309 -28.661 1.00 90.25 228 ALA A O 1
ATOM 1743 N N . GLY A 1 229 ? 17.904 0.419 -30.899 1.00 90.75 229 GLY A N 1
ATOM 1744 C CA . GLY A 1 229 ? 18.517 -0.903 -31.072 1.00 90.75 229 GLY A CA 1
ATOM 1745 C C . GLY A 1 229 ? 17.539 -2.082 -31.038 1.00 90.75 229 GLY A C 1
ATOM 1746 O O . GLY A 1 229 ? 18.002 -3.219 -31.068 1.00 90.75 229 GLY A O 1
ATOM 1747 N N . ARG A 1 230 ? 16.224 -1.830 -31.009 1.00 94.38 230 ARG A N 1
ATOM 1748 C CA . ARG A 1 230 ? 15.177 -2.857 -31.101 1.00 94.38 230 ARG A CA 1
ATOM 1749 C C . ARG A 1 230 ? 14.281 -2.661 -32.320 1.00 94.38 230 ARG A C 1
ATOM 1751 O O . ARG A 1 230 ? 14.335 -1.631 -32.996 1.00 94.38 230 ARG A O 1
ATOM 1758 N N . GLN A 1 231 ? 13.456 -3.660 -32.599 1.00 95.75 231 GLN A N 1
ATOM 1759 C CA . GLN A 1 231 ? 12.469 -3.663 -33.676 1.00 95.75 231 GLN A CA 1
ATOM 1760 C C . GLN A 1 231 ? 11.131 -4.258 -33.218 1.00 95.75 231 GLN A C 1
ATOM 1762 O O . GLN A 1 231 ? 11.007 -4.856 -32.151 1.00 95.75 231 GLN A O 1
ATOM 1767 N N . CYS A 1 232 ? 10.116 -4.091 -34.063 1.00 96.81 232 CYS A N 1
ATOM 1768 C CA . CYS A 1 232 ? 8.801 -4.685 -33.862 1.00 96.81 232 CYS A CA 1
ATOM 1769 C C . CYS A 1 232 ? 8.904 -6.212 -33.722 1.00 96.81 232 CYS A C 1
ATOM 1771 O O . CYS A 1 232 ? 9.540 -6.864 -34.551 1.00 96.81 232 CYS A O 1
ATOM 1773 N N . GLY A 1 233 ? 8.259 -6.773 -32.703 1.00 96.31 233 GLY A N 1
ATOM 1774 C CA . GLY A 1 233 ? 8.269 -8.198 -32.385 1.00 96.31 233 GLY A CA 1
ATOM 1775 C C . GLY A 1 233 ? 9.430 -8.658 -31.500 1.00 96.31 233 GLY A C 1
ATOM 1776 O O . GLY A 1 233 ? 9.398 -9.802 -31.047 1.00 96.31 233 GLY A O 1
ATOM 1777 N N . ASP A 1 234 ? 10.422 -7.807 -31.215 1.00 96.88 234 ASP A N 1
ATOM 1778 C CA . ASP A 1 234 ? 11.437 -8.135 -30.212 1.00 96.88 234 ASP A CA 1
ATOM 1779 C C . ASP A 1 234 ? 10.789 -8.243 -28.826 1.00 96.88 234 ASP A C 1
ATOM 1781 O O . ASP A 1 234 ? 9.844 -7.516 -28.508 1.00 96.88 234 ASP A O 1
ATOM 1785 N N . ALA A 1 235 ? 11.328 -9.123 -27.981 1.00 96.88 235 ALA A N 1
ATOM 1786 C CA . ALA A 1 235 ? 10.962 -9.175 -26.571 1.00 96.88 235 ALA A CA 1
ATOM 1787 C C . ALA A 1 235 ? 11.210 -7.815 -25.897 1.00 96.88 235 ALA A C 1
ATOM 1789 O O . ALA A 1 235 ? 12.143 -7.097 -26.259 1.00 96.88 235 ALA A O 1
ATOM 1790 N N . TRP A 1 236 ? 10.391 -7.464 -24.911 1.00 96.00 236 TRP A N 1
ATOM 1791 C CA . TRP A 1 236 ? 10.501 -6.223 -24.158 1.00 96.00 236 TRP A CA 1
ATOM 1792 C C . TRP A 1 236 ? 11.627 -6.336 -23.130 1.00 96.00 236 TRP A C 1
ATOM 1794 O O . TRP A 1 236 ? 12.633 -5.634 -23.220 1.00 96.00 236 TRP A O 1
ATOM 1804 N N . TYR A 1 237 ? 11.538 -7.289 -22.205 1.00 96.25 237 TYR A N 1
ATOM 1805 C CA . TYR A 1 237 ? 12.594 -7.499 -21.214 1.00 96.25 237 TYR A CA 1
ATOM 1806 C C . TYR A 1 237 ? 13.758 -8.295 -21.811 1.00 96.25 237 TYR A C 1
ATOM 1808 O O . TYR A 1 237 ? 13.555 -9.123 -22.699 1.00 96.25 237 TYR A O 1
ATOM 1816 N N . ASP A 1 238 ? 14.981 -8.074 -21.329 1.00 94.50 238 ASP A N 1
ATOM 1817 C CA . ASP A 1 238 ? 16.065 -9.023 -21.594 1.00 94.50 238 ASP A CA 1
ATOM 1818 C C . ASP A 1 238 ? 15.852 -10.341 -20.819 1.00 94.50 238 ASP A C 1
ATOM 1820 O O . ASP A 1 238 ? 15.034 -10.420 -19.895 1.00 94.50 238 ASP A O 1
ATOM 1824 N N . ASP A 1 239 ? 16.585 -11.392 -21.196 1.00 95.75 239 ASP A N 1
ATOM 1825 C CA . ASP A 1 239 ? 16.442 -12.711 -20.570 1.00 95.75 239 ASP A CA 1
ATOM 1826 C C . ASP A 1 239 ? 16.736 -12.677 -19.062 1.00 95.75 239 ASP A C 1
ATOM 1828 O O . ASP A 1 239 ? 16.076 -13.370 -18.287 1.00 95.75 239 ASP A O 1
ATOM 1832 N N . ALA A 1 240 ? 17.705 -11.874 -18.615 1.00 96.50 240 ALA A N 1
ATOM 1833 C CA . ALA A 1 240 ? 18.100 -11.826 -17.210 1.00 96.50 240 ALA A CA 1
ATOM 1834 C C . ALA A 1 240 ? 17.017 -11.177 -16.333 1.00 96.50 240 ALA A C 1
ATOM 1836 O O . ALA A 1 240 ? 16.735 -11.681 -15.240 1.00 96.50 240 ALA A O 1
ATOM 1837 N N . ALA A 1 241 ? 16.396 -10.103 -16.823 1.00 96.81 241 ALA A N 1
ATOM 1838 C CA . ALA A 1 241 ? 15.269 -9.426 -16.198 1.00 96.81 241 ALA A CA 1
ATOM 1839 C C . ALA A 1 241 ? 14.029 -10.326 -16.200 1.00 96.81 241 ALA A C 1
ATOM 1841 O O . ALA A 1 241 ? 13.423 -10.547 -15.151 1.00 96.81 241 ALA A O 1
ATOM 1842 N N . TRP A 1 242 ? 13.688 -10.925 -17.347 1.00 97.50 242 TRP A N 1
ATOM 1843 C CA . TRP A 1 242 ? 12.515 -11.796 -17.471 1.00 97.50 242 TRP A CA 1
ATOM 1844 C C . TRP A 1 242 ? 12.582 -13.011 -16.536 1.00 97.50 242 TRP A C 1
ATOM 1846 O O . TRP A 1 242 ? 11.595 -13.365 -15.891 1.00 97.50 242 TRP A O 1
ATOM 1856 N N . GLN A 1 243 ? 13.767 -13.611 -16.369 1.00 96.44 243 GLN A N 1
ATOM 1857 C CA . GLN A 1 243 ? 13.972 -14.742 -15.452 1.00 96.44 243 GLN A CA 1
ATOM 1858 C C . GLN A 1 243 ? 13.799 -14.383 -13.962 1.00 96.44 243 GLN A C 1
ATOM 1860 O O . GLN A 1 243 ? 13.728 -15.267 -13.092 1.00 96.44 243 GLN A O 1
ATOM 1865 N N . GLN A 1 244 ? 13.760 -13.092 -13.639 1.00 97.31 244 GLN A N 1
ATOM 1866 C CA . GLN A 1 244 ? 13.601 -12.580 -12.281 1.00 97.31 244 GLN A CA 1
ATOM 1867 C C . GLN A 1 244 ? 12.284 -11.839 -12.055 1.00 97.31 244 GLN A C 1
ATOM 1869 O O . GLN A 1 244 ? 11.913 -11.670 -10.895 1.00 97.31 244 GLN A O 1
ATOM 1874 N N . PHE A 1 245 ? 11.562 -11.485 -13.119 1.00 97.12 245 PHE A N 1
ATOM 1875 C CA . PHE A 1 245 ? 10.386 -10.629 -13.053 1.00 97.12 245 PHE A CA 1
ATOM 1876 C C . PHE A 1 245 ? 9.286 -11.236 -12.161 1.00 97.12 245 PHE A C 1
ATOM 1878 O O . PHE A 1 245 ? 8.756 -12.313 -12.476 1.00 97.12 245 PHE A O 1
ATOM 1885 N N . PRO A 1 246 ? 8.928 -10.585 -11.039 1.00 96.50 246 PRO A N 1
ATOM 1886 C CA . PRO A 1 246 ? 7.885 -11.084 -10.161 1.00 96.50 246 PRO A CA 1
ATOM 1887 C C . PRO A 1 246 ? 6.506 -10.900 -10.795 1.00 96.50 246 PRO A C 1
ATOM 1889 O O . PRO A 1 246 ? 6.229 -9.909 -11.461 1.00 96.50 246 PRO A O 1
ATOM 1892 N N . LEU A 1 247 ? 5.609 -11.848 -10.538 1.00 94.31 247 LEU A N 1
ATOM 1893 C CA . LEU A 1 247 ? 4.209 -11.774 -10.946 1.00 94.31 247 LEU A CA 1
ATOM 1894 C C . LEU A 1 247 ? 3.503 -10.572 -10.300 1.00 94.31 247 LEU A C 1
ATOM 1896 O O . LEU A 1 247 ? 2.682 -9.909 -10.924 1.00 94.31 247 LEU A O 1
ATOM 1900 N N . SER A 1 248 ? 3.820 -10.300 -9.034 1.00 94.44 248 SER A N 1
ATOM 1901 C CA . SER A 1 248 ? 3.207 -9.216 -8.267 1.00 94.44 248 SER A CA 1
ATOM 1902 C C . SER A 1 248 ? 4.053 -7.946 -8.334 1.00 94.44 248 SER A C 1
ATOM 1904 O O . SER A 1 248 ? 5.206 -7.971 -7.911 1.00 94.44 248 SER A O 1
ATOM 1906 N N . SER A 1 249 ? 3.461 -6.814 -8.717 1.00 94.06 249 SER A N 1
ATOM 1907 C CA . SER A 1 249 ? 4.080 -5.483 -8.559 1.00 94.06 249 SER A CA 1
ATOM 1908 C C . SER A 1 249 ? 4.149 -5.038 -7.090 1.00 94.06 249 SER A C 1
ATOM 1910 O O . SER A 1 249 ? 5.063 -4.322 -6.682 1.00 94.06 249 SER A O 1
ATOM 1912 N N . LYS A 1 250 ? 3.185 -5.493 -6.280 1.00 94.69 250 LYS A N 1
ATOM 1913 C CA . LYS A 1 250 ? 3.139 -5.324 -4.821 1.00 94.69 250 LYS A CA 1
ATOM 1914 C C . LYS A 1 250 ? 3.364 -6.660 -4.131 1.00 94.69 250 LYS A C 1
ATOM 1916 O O . LYS A 1 250 ? 4.496 -7.025 -3.823 1.00 94.69 250 LYS A O 1
ATOM 1921 N N . ASN A 1 251 ? 2.270 -7.394 -3.922 1.00 95.25 251 ASN A N 1
ATOM 1922 C CA . ASN A 1 251 ? 2.222 -8.725 -3.336 1.00 95.25 251 ASN A CA 1
ATOM 1923 C C . ASN A 1 251 ? 0.814 -9.335 -3.553 1.00 95.25 251 ASN A C 1
ATOM 1925 O O . ASN A 1 251 ? -0.161 -8.598 -3.715 1.00 95.25 251 ASN A O 1
ATOM 1929 N N . HIS A 1 252 ? 0.705 -10.661 -3.523 1.00 96.12 252 HIS A N 1
ATOM 1930 C CA . HIS A 1 252 ? -0.545 -11.374 -3.248 1.00 96.12 252 HIS A CA 1
ATOM 1931 C C . HIS A 1 252 ? -0.324 -12.206 -1.987 1.00 96.12 252 HIS A C 1
ATOM 1933 O O . HIS A 1 252 ? 0.732 -12.824 -1.840 1.00 96.12 252 HIS A O 1
ATOM 1939 N N . ALA A 1 253 ? -1.302 -12.263 -1.090 1.00 97.44 253 ALA A N 1
ATOM 1940 C CA . ALA A 1 253 ? -1.178 -13.053 0.127 1.00 97.44 253 ALA A CA 1
ATOM 1941 C C . ALA A 1 253 ? -2.454 -13.832 0.441 1.00 97.44 253 ALA A C 1
ATOM 1943 O O . ALA A 1 253 ? -3.565 -13.387 0.172 1.00 97.44 253 ALA A O 1
ATOM 1944 N N . ASP A 1 254 ? -2.275 -15.003 1.037 1.00 98.19 254 ASP A N 1
ATOM 1945 C CA . ASP A 1 254 ? -3.327 -15.760 1.698 1.00 98.19 254 ASP A CA 1
ATOM 1946 C C . ASP A 1 254 ? -3.200 -15.559 3.208 1.00 98.19 254 ASP A C 1
ATOM 1948 O O . ASP A 1 254 ? -2.186 -15.940 3.804 1.00 98.19 254 ASP A O 1
ATOM 1952 N N . VAL A 1 255 ? -4.217 -14.939 3.807 1.00 98.56 255 VAL A N 1
ATOM 1953 C CA . VAL A 1 255 ? -4.231 -14.550 5.218 1.00 98.56 255 VAL A CA 1
ATOM 1954 C C . VAL A 1 255 ? -5.288 -15.366 5.971 1.00 98.56 255 VAL A C 1
ATOM 1956 O O . VAL A 1 255 ? -6.478 -15.059 5.881 1.00 98.56 255 VAL A O 1
ATOM 1959 N N . PRO A 1 256 ? -4.888 -16.401 6.730 1.00 98.50 256 PRO A N 1
ATOM 1960 C CA . PRO A 1 256 ? -5.812 -17.206 7.522 1.00 98.50 256 PRO A CA 1
ATOM 1961 C C . PRO A 1 256 ? -6.260 -16.456 8.785 1.00 98.50 256 PRO A C 1
ATOM 1963 O O . PRO A 1 256 ? -5.471 -16.212 9.702 1.00 98.50 256 PRO A O 1
ATOM 1966 N N . VAL A 1 257 ? -7.546 -16.117 8.850 1.00 98.50 257 VAL A N 1
ATOM 1967 C CA . VAL A 1 257 ? -8.189 -15.442 9.986 1.00 98.50 257 VAL A CA 1
ATOM 1968 C C . VAL A 1 257 ? -8.984 -16.454 10.806 1.00 98.50 257 VAL A C 1
ATOM 1970 O O . VAL A 1 257 ? -9.843 -17.153 10.270 1.00 98.50 257 VAL A O 1
ATOM 1973 N N . ARG A 1 258 ? -8.717 -16.524 12.112 1.00 97.62 258 ARG A N 1
ATOM 1974 C CA . ARG A 1 258 ? -9.339 -17.475 13.045 1.00 97.62 258 ARG A CA 1
ATOM 1975 C C . ARG A 1 258 ? -10.542 -16.838 13.731 1.00 97.62 258 ARG A C 1
ATOM 1977 O O . ARG A 1 258 ? -10.390 -15.949 14.567 1.00 97.62 258 ARG A O 1
ATOM 1984 N N . ILE A 1 259 ? -11.739 -17.309 13.405 1.00 95.62 259 ILE A N 1
ATOM 1985 C CA . ILE A 1 259 ? -13.004 -16.785 13.925 1.00 95.62 259 ILE A CA 1
ATOM 1986 C C . ILE A 1 259 ? -13.612 -17.818 14.867 1.00 95.62 259 ILE A C 1
ATOM 1988 O O . ILE A 1 259 ? -13.971 -18.922 14.460 1.00 95.62 259 ILE A O 1
ATOM 1992 N N . LYS A 1 260 ? -13.758 -17.450 16.142 1.00 91.75 260 LYS A N 1
ATOM 1993 C CA . LYS A 1 260 ? -14.416 -18.292 17.144 1.00 91.75 260 LYS A CA 1
ATOM 1994 C C . LYS A 1 260 ? -15.919 -18.009 17.179 1.00 91.75 260 LYS A C 1
ATOM 1996 O O . LYS A 1 260 ? -16.323 -16.871 17.412 1.00 91.75 260 LYS A O 1
ATOM 2001 N N . ARG A 1 261 ? -16.739 -19.048 17.006 1.00 84.62 261 ARG A N 1
ATOM 2002 C CA . ARG A 1 261 ? -18.207 -19.020 17.119 1.00 84.62 261 ARG A CA 1
ATOM 2003 C C . ARG A 1 261 ? -18.645 -20.036 18.177 1.00 84.62 261 ARG A C 1
ATOM 2005 O O . ARG A 1 261 ? -18.664 -21.240 17.927 1.00 84.62 261 ARG A O 1
ATOM 2012 N N . GLY A 1 262 ? -18.946 -19.556 19.385 1.00 84.12 262 GLY A N 1
ATOM 2013 C CA . GLY A 1 262 ? -19.221 -20.425 20.536 1.00 84.12 262 GLY A CA 1
ATOM 2014 C C . GLY A 1 262 ? -18.026 -21.334 20.849 1.00 84.12 262 GLY A C 1
ATOM 2015 O O . GLY A 1 262 ? -16.917 -20.847 21.071 1.00 84.12 262 GLY A O 1
ATOM 2016 N N . ASP A 1 263 ? -18.244 -22.648 20.820 1.00 87.00 263 ASP A N 1
ATOM 2017 C CA . ASP A 1 263 ? -17.207 -23.663 21.070 1.00 87.00 263 ASP A CA 1
ATOM 2018 C C . ASP A 1 263 ? -16.440 -24.096 19.808 1.00 87.00 263 ASP A C 1
ATOM 2020 O O . ASP A 1 263 ? -15.537 -24.930 19.890 1.00 87.00 263 ASP A O 1
ATOM 2024 N N . LYS A 1 264 ? -16.773 -23.541 18.636 1.00 89.44 264 LYS A N 1
ATOM 2025 C CA . LYS A 1 264 ? -16.119 -23.855 17.359 1.00 89.44 264 LYS A CA 1
ATOM 2026 C C . LYS A 1 264 ? -15.200 -22.723 16.915 1.00 89.44 264 LYS A C 1
ATOM 2028 O O . LYS A 1 264 ? -15.460 -21.551 17.178 1.00 89.44 264 LYS A O 1
ATOM 2033 N N . GLU A 1 265 ? -14.134 -23.082 16.211 1.00 92.38 265 GLU A N 1
ATOM 2034 C CA . GLU A 1 265 ? -13.249 -22.144 15.526 1.00 92.38 265 GLU A CA 1
ATOM 2035 C C . GLU A 1 265 ? -13.224 -22.476 14.035 1.00 92.38 265 GLU A C 1
ATOM 2037 O O . GLU A 1 265 ? -13.045 -23.633 13.654 1.00 92.38 265 GLU A O 1
ATOM 2042 N N . GLU A 1 266 ? -13.410 -21.455 13.208 1.00 94.62 266 GLU A N 1
ATOM 2043 C CA . GLU A 1 266 ? -13.323 -21.527 11.754 1.00 94.62 266 GLU A CA 1
ATOM 2044 C C . GLU A 1 266 ? -12.127 -20.705 11.275 1.00 94.62 266 GLU A C 1
ATOM 2046 O O . GLU A 1 266 ? -11.844 -19.631 11.810 1.00 94.62 266 GLU A O 1
ATOM 2051 N N . VAL A 1 267 ? -11.432 -21.197 10.250 1.00 97.06 267 VAL A N 1
ATOM 2052 C CA . VAL A 1 267 ? -10.349 -20.461 9.591 1.00 97.06 267 VAL A CA 1
ATOM 2053 C C . VAL A 1 267 ? -10.847 -19.980 8.238 1.00 97.06 267 VAL A C 1
ATOM 2055 O O . VAL A 1 267 ? -11.133 -20.787 7.353 1.00 97.06 267 VAL A O 1
ATOM 2058 N N . ILE A 1 268 ? -10.946 -18.664 8.077 1.00 97.19 268 ILE A N 1
ATOM 2059 C CA . ILE A 1 268 ? -11.301 -18.030 6.810 1.00 97.19 268 ILE A CA 1
ATOM 2060 C C . ILE A 1 268 ? -10.023 -17.549 6.132 1.00 97.19 268 ILE A C 1
ATOM 2062 O O . ILE A 1 268 ? -9.273 -16.754 6.693 1.00 97.19 268 ILE A O 1
ATOM 2066 N N . HIS A 1 269 ? -9.788 -18.029 4.916 1.00 98.00 269 HIS A N 1
ATOM 2067 C CA . HIS A 1 269 ? -8.664 -17.615 4.085 1.00 98.00 269 HIS A CA 1
ATOM 2068 C C . HIS A 1 269 ? -9.011 -16.329 3.337 1.00 98.00 269 HIS A C 1
ATOM 2070 O O . HIS A 1 269 ? -9.784 -16.344 2.375 1.00 98.00 269 HIS A O 1
ATOM 2076 N N . PHE A 1 270 ? -8.456 -15.206 3.790 1.00 97.69 270 PHE A N 1
ATOM 2077 C CA . PHE A 1 270 ? -8.602 -13.923 3.119 1.00 97.69 270 PHE A CA 1
ATOM 2078 C C . PHE A 1 270 ? -7.500 -13.778 2.067 1.00 97.69 270 PHE A C 1
ATOM 2080 O O . PHE A 1 270 ? -6.364 -13.419 2.377 1.00 97.69 270 PHE A O 1
ATOM 2087 N N . LEU A 1 271 ? -7.842 -14.108 0.820 1.00 97.06 271 LEU A N 1
ATOM 2088 C CA . LEU A 1 271 ? -6.958 -13.929 -0.329 1.00 97.06 271 LEU A CA 1
ATOM 2089 C C . LEU A 1 271 ? -6.949 -12.451 -0.719 1.00 97.06 271 LEU A C 1
ATOM 2091 O O . LEU A 1 271 ? -7.972 -11.912 -1.144 1.00 97.06 271 LEU A O 1
ATOM 2095 N N . ILE A 1 272 ? -5.804 -11.802 -0.544 1.00 96.25 272 ILE A N 1
ATOM 2096 C CA . ILE A 1 272 ? -5.645 -10.362 -0.713 1.00 96.25 272 ILE A CA 1
ATOM 2097 C C . ILE A 1 272 ? -4.624 -10.035 -1.794 1.00 96.25 272 ILE A C 1
ATOM 2099 O O . ILE A 1 272 ? -3.592 -10.691 -1.947 1.00 96.25 272 ILE A O 1
ATOM 2103 N N . SER A 1 273 ? -4.920 -8.971 -2.523 1.00 93.12 273 SER A N 1
ATOM 2104 C CA . SER A 1 273 ? -4.042 -8.364 -3.512 1.00 93.12 273 SER A CA 1
ATOM 2105 C C . SER A 1 273 ? -4.456 -6.915 -3.705 1.00 93.12 273 SER A C 1
ATOM 2107 O O . SER A 1 273 ? -5.650 -6.611 -3.657 1.00 93.12 273 SER A O 1
ATOM 2109 N N . HIS A 1 274 ? -3.496 -6.051 -4.010 1.00 86.31 274 HIS A N 1
ATOM 2110 C CA . HIS A 1 274 ? -3.779 -4.718 -4.520 1.00 86.31 274 HIS A CA 1
ATOM 2111 C C . HIS A 1 274 ? -3.282 -4.641 -5.970 1.00 86.31 274 HIS A C 1
ATOM 2113 O O . HIS A 1 274 ? -2.075 -4.492 -6.173 1.00 86.31 274 HIS A O 1
ATOM 2119 N N . PRO A 1 275 ? -4.156 -4.820 -6.978 1.00 68.88 275 PRO A N 1
ATOM 2120 C CA . PRO A 1 275 ? -3.720 -4.754 -8.367 1.00 68.88 275 PRO A CA 1
ATOM 2121 C C . PRO A 1 275 ? -3.226 -3.340 -8.714 1.00 68.88 275 PRO A C 1
ATOM 2123 O O . PRO A 1 275 ? -3.683 -2.350 -8.142 1.00 68.88 275 PRO A O 1
ATOM 2126 N N . THR A 1 276 ? -2.246 -3.270 -9.613 1.00 55.97 276 THR A N 1
ATOM 2127 C CA . THR A 1 276 ? -1.833 -2.061 -10.350 1.00 55.97 276 THR A CA 1
ATOM 2128 C C . THR A 1 276 ? -2.376 -2.145 -11.759 1.00 55.97 276 THR A C 1
ATOM 2130 O O . THR A 1 276 ? -2.203 -3.242 -12.338 1.00 55.97 276 THR A O 1
#

Sequence (276 aa):
MKKISKSLLAAAISLGLMAGCHSNNDSETPDTMVRFATFNLSFDRTAPGMLSGELALTRAEQDTLLARLADGGLSGAEKTKALDVQQIRNIAEIVQRTRPDVFLLNEFDNDGKGENTADLKAFNDNYLAHAQHGEVTAISYPVLQNFATNTGLMSGHDLNLDGKVGSGPDDAWGFGNYHGQYAFAVMSQYPIDTKQIRTFQHFKWKDMPGESNPVIDDCSNPKAPIPAGRQCGDAWYDDAAWQQFPLSSKNHADVPVRIKRGDKEEVIHFLISHPT